Protein AF-A0A2B5WAG9-F1 (afdb_monomer_lite)

Secondary structure (DSSP, 8-state):
------B-HHHHHHH--TT--EEEEEEETTS-EEEEEEESSHHHHHHHHHTT-STTGGGGGGEEEEEEEE---HHHHHHHHHHHHHHHT-TTSHHHHHH-HHHHHHHHHHHHHHHHHHHHHHHHHHHHHHHHHHHHHHHHHHHHHHHHHHHHHHHHHHHHHHHHHHHHHHTTSHHHHHHHHHHHHTT--HHHHHHHHT--HHHHHHHHHHGGGSPPPTT------HHHHHHHHHT-S----TT---

Radius of gyration: 48.87 Å; chains: 1; bounding box: 86×46×120 Å

Foldseek 3Di:
DDDWDKDFLVVVLVPFDQQFWAKKWWAFPVRAGQDIDTDSGPNVVVVCLCVVNDPCVVCPVGTGIMTTDGDDDPVVRVVVRVVVCVVRLNLSDPVSCVVPVPVVVVVVVVVVVVVVVVVVVVVVVVVVVVVVVVVVVVVVVVVVVVVVVVVVVVVVVVVLVVLLVVLQVQLPHDLSLLLLLVCVVVVHDLVLVCQFQVGDSVSSVVCNVCSVVDDRPPPRDRDQDPVLSVCLVVVPPPNPDPRTHD

Sequence (246 aa):
MSELHFMSLEELDNKLKKSDSGIYLIKDYNDNIVYVGKAFSIKSRVLAHFNSYSNIKEYVHLFNKVAYLIEDSLLKRSLLRITYIMKYKSVLNKEVQKEFPELYTQYIKQTNKKSMLLEIEEAKEKRERQEVILQKIETEKQHQSVLELKKLQNKKTRERGELKNKLVKLVGGKTMFYEIISLLDNRYNYHVLAKVLNVELQTLITIKEHRNNFRIPGNHKRTIKHQDIIYALSGKKNLSNPRLIP

pLDDT: mean 87.67, std 9.21, range [47.81, 97.5]

Organism: NCBI:txid155322

Structure (mmCIF, N/CA/C/O backbone):
data_AF-A0A2B5WAG9-F1
#
_entry.id   AF-A0A2B5WAG9-F1
#
loop_
_atom_site.group_PDB
_atom_site.id
_atom_site.type_symbol
_atom_site.label_atom_id
_atom_site.label_alt_id
_atom_site.label_comp_id
_atom_site.label_asym_id
_atom_site.label_entity_id
_atom_site.label_seq_id
_atom_site.pdbx_PDB_ins_code
_atom_site.Cartn_x
_atom_site.Cartn_y
_atom_site.Cartn_z
_atom_site.occupancy
_atom_site.B_iso_or_equiv
_atom_site.auth_seq_id
_atom_site.auth_comp_id
_atom_site.auth_asym_id
_atom_site.auth_atom_id
_atom_site.pdbx_PDB_model_num
ATOM 1 N N . MET A 1 1 ? 14.676 5.873 -45.728 1.00 47.81 1 MET A N 1
ATOM 2 C CA . MET A 1 1 ? 15.317 5.815 -44.395 1.00 47.81 1 MET A CA 1
ATOM 3 C C . MET A 1 1 ? 14.696 4.644 -43.664 1.00 47.81 1 MET A C 1
ATOM 5 O O . MET A 1 1 ? 13.477 4.605 -43.607 1.00 47.81 1 MET A O 1
ATOM 9 N N . SER A 1 2 ? 15.493 3.687 -43.195 1.00 57.28 2 SER A N 1
ATOM 10 C CA . SER A 1 2 ? 14.991 2.509 -42.481 1.00 57.28 2 SER A CA 1
ATOM 11 C C . SER A 1 2 ? 14.182 2.934 -41.254 1.00 57.28 2 SER A C 1
ATOM 13 O O . SER A 1 2 ? 14.606 3.827 -40.514 1.00 57.28 2 SER A O 1
ATOM 15 N N . GLU A 1 3 ? 13.015 2.331 -41.061 1.00 76.38 3 GLU A N 1
ATOM 16 C CA . GLU A 1 3 ? 12.168 2.579 -39.899 1.00 76.38 3 GLU A CA 1
ATOM 17 C C . GLU A 1 3 ? 12.876 2.070 -38.634 1.00 76.38 3 GLU A C 1
ATOM 19 O O . GLU A 1 3 ? 13.378 0.946 -38.597 1.00 76.38 3 GLU A O 1
ATOM 24 N N . LEU A 1 4 ? 13.000 2.924 -37.612 1.00 87.69 4 LEU A N 1
ATOM 25 C CA . LEU A 1 4 ? 13.645 2.540 -36.356 1.00 87.69 4 LEU A CA 1
ATOM 26 C C . LEU A 1 4 ? 12.674 1.694 -35.536 1.00 87.69 4 LEU A C 1
ATOM 28 O O . LEU A 1 4 ? 11.691 2.209 -35.006 1.00 87.69 4 LEU A O 1
ATOM 32 N N . HIS A 1 5 ? 12.980 0.410 -35.393 1.00 91.94 5 HIS A N 1
ATOM 33 C CA . HIS A 1 5 ? 12.201 -0.491 -34.557 1.00 91.94 5 HIS A CA 1
ATOM 34 C C . HIS A 1 5 ? 12.721 -0.468 -33.113 1.00 91.94 5 HIS A C 1
ATOM 36 O O . HIS A 1 5 ? 13.863 -0.846 -32.843 1.00 91.94 5 HIS A O 1
ATOM 42 N N . PHE A 1 6 ? 11.878 0.001 -32.194 1.00 94.56 6 PHE A N 1
ATOM 43 C CA . PHE A 1 6 ? 12.172 0.063 -30.764 1.00 94.56 6 PHE A CA 1
ATOM 44 C C . PHE A 1 6 ? 11.677 -1.194 -30.053 1.00 94.56 6 PHE A C 1
ATOM 46 O O . PHE A 1 6 ? 10.552 -1.630 -30.281 1.00 94.56 6 PHE A O 1
ATOM 53 N N . MET A 1 7 ? 12.504 -1.722 -29.158 1.00 94.25 7 MET A N 1
ATOM 54 C CA . MET A 1 7 ? 12.289 -2.979 -28.441 1.00 94.25 7 MET A CA 1
ATOM 55 C C . MET A 1 7 ? 12.669 -2.863 -26.967 1.00 94.25 7 MET A C 1
ATOM 57 O O . MET A 1 7 ? 13.300 -1.880 -26.558 1.00 94.25 7 MET A O 1
ATOM 61 N N . SER A 1 8 ? 12.275 -3.855 -26.171 1.00 93.25 8 SER A N 1
ATOM 62 C CA . SER A 1 8 ? 12.708 -3.960 -24.774 1.00 93.25 8 SER A CA 1
ATOM 63 C C . SER A 1 8 ? 14.196 -4.332 -24.675 1.00 93.25 8 SER A C 1
ATOM 65 O O . SER A 1 8 ? 14.819 -4.766 -25.649 1.00 93.25 8 SER A O 1
ATOM 67 N N . LEU A 1 9 ? 14.796 -4.168 -23.491 1.00 88.25 9 LEU A N 1
ATOM 68 C CA . LEU A 1 9 ? 16.179 -4.605 -23.263 1.00 88.25 9 LEU A CA 1
ATOM 69 C C . LEU A 1 9 ? 16.355 -6.122 -23.397 1.00 88.25 9 LEU A C 1
ATOM 71 O O . LEU A 1 9 ? 17.381 -6.571 -23.899 1.00 88.25 9 LEU A O 1
ATOM 75 N N . GLU A 1 10 ? 15.364 -6.896 -22.963 1.00 89.00 10 GLU A N 1
ATOM 76 C CA . GLU A 1 10 ? 15.377 -8.356 -23.060 1.00 89.00 10 GLU A CA 1
ATOM 77 C C . GLU A 1 10 ? 15.320 -8.813 -24.525 1.00 89.00 10 GLU A C 1
ATOM 79 O O . GLU A 1 10 ? 16.100 -9.658 -24.963 1.00 89.00 10 GLU A O 1
ATOM 84 N N . GLU A 1 11 ? 14.461 -8.181 -25.327 1.00 91.88 11 GLU A N 1
ATOM 85 C CA . GLU A 1 11 ? 14.380 -8.427 -26.768 1.00 91.88 11 GLU A CA 1
ATOM 86 C C . GLU A 1 11 ? 15.684 -8.059 -27.488 1.00 91.88 11 GLU A C 1
ATOM 88 O O . GLU A 1 11 ? 16.118 -8.778 -28.392 1.00 91.88 11 GLU A O 1
ATOM 93 N N . LEU A 1 12 ? 16.330 -6.961 -27.081 1.00 91.62 12 LEU A N 1
ATOM 94 C CA . LEU A 1 12 ? 17.632 -6.549 -27.604 1.00 91.62 12 LEU A CA 1
ATOM 95 C C . LEU A 1 12 ? 18.717 -7.589 -27.297 1.00 91.62 12 LEU A C 1
ATOM 97 O O . LEU A 1 12 ? 19.514 -7.917 -28.178 1.00 91.62 12 LEU A O 1
ATOM 101 N N . ASP A 1 13 ? 18.745 -8.098 -26.061 1.00 89.12 13 ASP A N 1
ATOM 102 C CA . ASP A 1 13 ? 19.707 -9.109 -25.617 1.00 89.12 13 ASP A CA 1
ATOM 103 C C . ASP A 1 13 ? 19.611 -10.374 -26.477 1.00 89.12 13 ASP A C 1
ATOM 105 O O . ASP A 1 13 ? 20.635 -10.895 -26.927 1.00 89.12 13 ASP A O 1
ATOM 109 N N . ASN A 1 14 ? 18.385 -10.799 -26.782 1.00 91.38 14 ASN A N 1
ATOM 110 C CA . ASN A 1 14 ? 18.114 -11.971 -27.608 1.00 91.38 14 ASN A CA 1
ATOM 111 C C . ASN A 1 14 ? 18.410 -11.747 -29.101 1.00 91.38 14 ASN A C 1
ATOM 113 O O . ASN A 1 14 ? 18.805 -12.684 -29.795 1.00 91.38 14 ASN A O 1
ATOM 117 N N . LYS A 1 15 ? 18.232 -10.522 -29.617 1.00 91.62 15 LYS A N 1
ATOM 118 C CA . LYS A 1 15 ? 18.412 -10.216 -31.048 1.00 91.62 15 LYS A CA 1
ATOM 119 C C . LYS A 1 15 ? 19.855 -9.932 -31.462 1.00 91.62 15 LYS A C 1
ATOM 121 O O . LYS A 1 15 ? 20.188 -10.178 -32.618 1.00 91.62 15 LYS A O 1
ATOM 126 N N . LEU A 1 16 ? 20.690 -9.396 -30.571 1.00 91.56 16 LEU A N 1
ATOM 127 C CA . LEU A 1 16 ? 22.050 -8.965 -30.910 1.00 91.56 16 LEU A CA 1
ATOM 128 C C . LEU A 1 16 ? 23.131 -9.929 -30.416 1.00 91.56 16 LEU A C 1
ATOM 130 O O . LEU A 1 16 ? 23.131 -10.392 -29.274 1.00 91.56 16 LEU A O 1
ATOM 134 N N . LYS A 1 17 ? 24.141 -10.154 -31.255 1.00 91.19 17 LYS A N 1
ATOM 135 C CA . LYS A 1 17 ? 25.384 -10.839 -30.889 1.00 91.19 17 LYS A CA 1
ATOM 136 C C . LYS A 1 17 ? 26.380 -9.847 -30.286 1.00 91.19 17 LYS A C 1
ATOM 138 O O . LYS A 1 17 ? 26.327 -8.642 -30.518 1.00 91.19 17 LYS A O 1
ATOM 143 N N . LYS A 1 18 ? 27.361 -10.356 -29.531 1.00 88.19 18 LYS A N 1
ATOM 144 C CA . LYS A 1 18 ? 28.446 -9.527 -28.961 1.00 88.19 18 LYS A CA 1
ATOM 145 C C . LYS A 1 18 ? 29.333 -8.864 -30.026 1.00 88.19 18 LYS A C 1
ATOM 147 O O . LYS A 1 18 ? 30.016 -7.900 -29.707 1.00 88.19 18 LYS A O 1
ATOM 152 N N . SER A 1 19 ? 29.345 -9.386 -31.251 1.00 91.50 19 SER A N 1
ATOM 153 C CA . SER A 1 19 ? 30.077 -8.830 -32.393 1.00 91.50 19 SER A CA 1
ATOM 154 C C . SER A 1 19 ? 29.344 -7.685 -33.089 1.00 91.50 19 SER A C 1
ATOM 156 O O . SER A 1 19 ? 29.952 -7.006 -33.909 1.00 91.50 19 SER A O 1
ATOM 158 N N . ASP A 1 20 ? 28.054 -7.486 -32.800 1.00 95.69 20 ASP A N 1
ATOM 159 C CA . ASP A 1 20 ? 27.230 -6.566 -33.575 1.00 95.69 20 ASP A CA 1
ATOM 160 C C . ASP A 1 20 ? 27.560 -5.126 -33.195 1.00 95.69 20 ASP A C 1
ATOM 162 O O . ASP A 1 20 ? 27.249 -4.624 -32.101 1.00 95.69 20 ASP A O 1
ATOM 166 N N . SER A 1 21 ? 28.230 -4.468 -34.134 1.00 96.81 21 SER A N 1
ATOM 167 C CA . SER A 1 21 ? 28.683 -3.100 -34.005 1.00 96.81 21 SER A CA 1
ATOM 168 C C . SER A 1 21 ? 27.718 -2.150 -34.706 1.00 96.81 21 SER A C 1
ATOM 170 O O . SER A 1 21 ? 27.058 -2.499 -35.681 1.00 96.81 21 SER A O 1
ATOM 172 N N . GLY A 1 22 ? 27.573 -0.938 -34.177 1.00 96.81 22 GLY A N 1
ATOM 173 C CA . GLY A 1 22 ? 26.639 0.018 -34.759 1.00 96.81 22 GLY A CA 1
ATOM 174 C C . GLY A 1 22 ? 26.339 1.200 -33.858 1.00 96.81 22 GLY A C 1
ATOM 175 O O . GLY A 1 22 ? 27.134 1.568 -32.981 1.00 96.81 22 GLY A O 1
ATOM 176 N N . ILE A 1 23 ? 25.172 1.794 -34.085 1.00 97.50 23 ILE A N 1
ATOM 177 C CA . ILE A 1 23 ? 24.593 2.821 -33.222 1.00 97.50 23 ILE A CA 1
ATOM 178 C C . ILE A 1 23 ? 23.367 2.281 -32.493 1.00 97.50 23 ILE A C 1
ATOM 180 O O . ILE A 1 23 ? 22.692 1.373 -32.974 1.00 97.50 23 ILE A O 1
ATOM 184 N N . TYR A 1 24 ? 23.075 2.864 -31.338 1.00 96.62 24 TYR A N 1
ATOM 185 C CA . TYR A 1 24 ? 21.871 2.580 -30.570 1.00 96.62 24 TYR A CA 1
ATOM 186 C C . TYR A 1 24 ? 21.221 3.880 -30.111 1.00 96.62 24 TYR A C 1
ATOM 188 O O . TYR A 1 24 ? 21.899 4.882 -29.867 1.00 96.62 24 TYR A O 1
ATOM 196 N N . LEU A 1 25 ? 19.900 3.848 -30.000 1.00 97.12 25 LEU A N 1
ATOM 197 C CA . LEU A 1 25 ? 19.056 4.954 -29.584 1.00 97.12 25 LEU A CA 1
ATOM 198 C C . LEU A 1 25 ? 18.222 4.492 -28.399 1.00 97.12 25 LEU A C 1
ATOM 200 O O . LEU A 1 25 ? 17.683 3.388 -28.420 1.00 97.12 25 LEU A O 1
ATOM 204 N N . ILE A 1 26 ? 18.108 5.337 -27.385 1.00 95.62 26 ILE A N 1
ATOM 205 C CA . ILE A 1 26 ? 17.345 5.052 -26.173 1.00 95.62 26 ILE A CA 1
ATOM 206 C C . ILE A 1 26 ? 16.154 5.996 -26.113 1.00 95.62 26 ILE A C 1
ATOM 208 O O . ILE A 1 26 ? 16.309 7.208 -26.285 1.00 95.62 26 ILE A O 1
ATOM 212 N N . LYS A 1 27 ? 14.984 5.420 -25.849 1.00 94.75 27 LYS A N 1
ATOM 213 C CA . LYS A 1 27 ? 13.741 6.130 -25.584 1.00 94.75 27 LYS A CA 1
ATOM 214 C C . LYS A 1 27 ? 13.413 6.172 -24.100 1.00 94.75 27 LYS A C 1
ATOM 216 O O . LYS A 1 27 ? 13.690 5.203 -23.390 1.00 94.75 27 LYS A O 1
ATOM 221 N N . ASP A 1 28 ? 12.777 7.258 -23.676 1.00 92.88 28 ASP A N 1
ATOM 222 C CA . ASP A 1 28 ? 12.150 7.359 -22.360 1.00 92.88 28 ASP A CA 1
ATOM 223 C C . ASP A 1 28 ? 10.719 6.774 -22.333 1.00 92.88 28 ASP A C 1
ATOM 225 O O . ASP A 1 28 ? 10.207 6.244 -23.326 1.00 92.88 28 ASP A O 1
ATOM 229 N N . TYR A 1 29 ? 10.059 6.855 -21.175 1.00 89.06 29 TYR A N 1
ATOM 230 C CA . TYR A 1 29 ? 8.655 6.450 -21.000 1.00 89.06 29 TYR A CA 1
ATOM 231 C C . TYR A 1 29 ? 7.635 7.368 -21.688 1.00 89.06 29 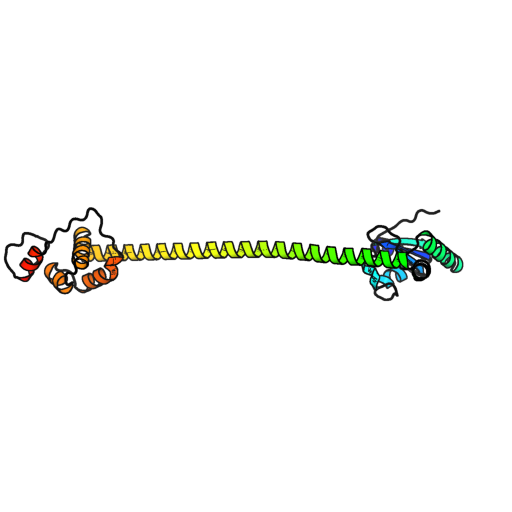TYR A C 1
ATOM 233 O O . TYR A 1 29 ? 6.463 7.012 -21.763 1.00 89.06 29 TYR A O 1
ATOM 241 N N . ASN A 1 30 ? 8.058 8.529 -22.189 1.00 89.00 30 ASN A N 1
ATOM 242 C CA . ASN A 1 30 ? 7.217 9.456 -22.944 1.00 89.00 30 ASN A CA 1
ATOM 243 C C . ASN A 1 30 ? 7.508 9.370 -24.458 1.00 89.00 30 ASN A C 1
ATOM 245 O O . ASN A 1 30 ? 7.175 10.289 -25.201 1.00 89.00 30 ASN A O 1
ATOM 249 N N . ASP A 1 31 ? 8.152 8.286 -24.907 1.00 91.19 31 ASP A N 1
ATOM 250 C CA . ASP A 1 31 ? 8.519 8.019 -26.300 1.00 91.19 31 ASP A CA 1
ATOM 251 C C . ASP A 1 31 ? 9.523 9.001 -26.941 1.00 91.19 31 ASP A C 1
ATOM 253 O O . ASP A 1 31 ? 9.755 8.954 -28.155 1.00 91.19 31 ASP A O 1
ATOM 257 N N . ASN A 1 32 ? 10.211 9.817 -26.138 1.00 93.38 32 ASN A N 1
ATOM 258 C CA . ASN A 1 32 ? 11.265 10.713 -26.607 1.00 93.38 32 ASN A CA 1
ATOM 259 C C . ASN A 1 32 ? 12.583 9.959 -26.771 1.00 93.38 32 ASN A C 1
ATOM 261 O O . ASN A 1 32 ? 12.989 9.210 -25.886 1.00 93.38 32 ASN A O 1
ATOM 265 N N . ILE A 1 33 ? 13.309 10.199 -27.867 1.00 95.75 33 ILE A N 1
ATOM 266 C CA . ILE A 1 33 ? 14.677 9.687 -28.030 1.00 95.75 33 ILE A CA 1
ATOM 267 C C . ILE A 1 33 ? 15.622 10.579 -27.228 1.00 95.75 33 ILE A C 1
ATOM 269 O O . ILE A 1 33 ? 15.948 11.693 -27.632 1.00 95.75 33 ILE A O 1
ATOM 273 N N . VAL A 1 34 ? 16.075 10.076 -26.087 1.00 95.00 34 VAL A N 1
ATOM 274 C CA . VAL A 1 34 ? 16.823 10.863 -25.100 1.00 95.00 34 VAL A CA 1
ATOM 275 C C . VAL A 1 34 ? 18.329 10.687 -25.213 1.00 95.00 34 VAL A C 1
ATOM 277 O O . VAL A 1 34 ? 19.074 11.571 -24.796 1.00 95.00 34 VAL A O 1
ATOM 280 N N . TYR A 1 35 ? 18.795 9.590 -25.814 1.00 96.12 35 TYR A N 1
ATOM 281 C CA . TYR A 1 35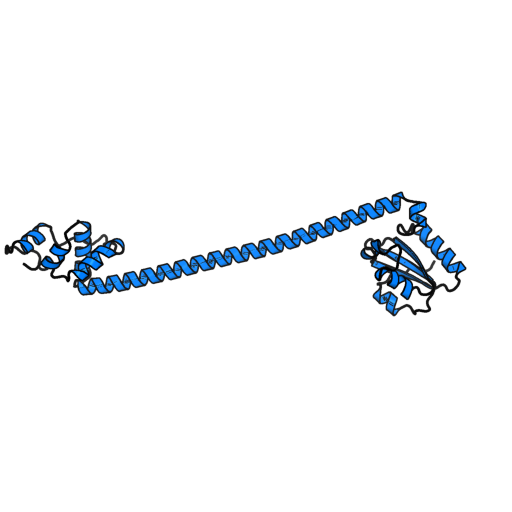 ? 20.223 9.322 -25.969 1.00 96.12 35 TYR A CA 1
ATOM 282 C C . TYR A 1 35 ? 20.541 8.541 -27.245 1.00 96.12 35 TYR A C 1
ATOM 284 O O . TYR A 1 35 ? 19.830 7.602 -27.603 1.00 96.12 35 TYR A O 1
ATOM 292 N N . VAL A 1 36 ? 21.658 8.883 -27.887 1.00 97.25 36 VAL A N 1
ATOM 293 C CA . VAL A 1 36 ? 22.226 8.154 -29.027 1.00 97.25 36 VAL A CA 1
ATOM 294 C C . VAL A 1 36 ? 23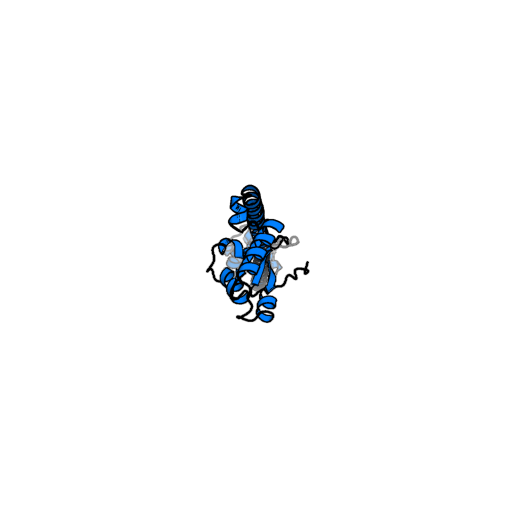.701 7.848 -28.771 1.00 97.25 36 VAL A C 1
ATOM 296 O O . VAL A 1 36 ? 24.528 8.737 -28.521 1.00 97.25 36 VAL A O 1
ATOM 299 N N . GLY A 1 37 ? 24.056 6.569 -28.873 1.00 95.50 37 GLY A N 1
ATOM 300 C CA . GLY A 1 37 ? 25.420 6.084 -28.702 1.00 95.50 37 GLY A CA 1
ATOM 301 C C . GLY A 1 37 ? 25.917 5.269 -29.889 1.00 95.50 37 GLY A C 1
ATOM 302 O O . GLY A 1 37 ? 25.153 4.850 -30.753 1.00 95.50 37 GLY A O 1
ATOM 303 N N . LYS A 1 38 ? 27.232 5.042 -29.920 1.00 95.81 38 LYS A N 1
ATOM 304 C CA . LYS A 1 38 ? 27.896 4.123 -30.852 1.00 95.81 38 LYS A CA 1
ATOM 305 C C . LYS A 1 38 ? 28.682 3.080 -30.070 1.00 95.81 38 LYS A C 1
ATOM 307 O O . LYS A 1 38 ? 29.190 3.389 -28.990 1.00 95.81 38 LYS A O 1
ATOM 312 N N . ALA A 1 39 ? 28.806 1.874 -30.609 1.00 95.50 39 ALA A N 1
ATOM 313 C CA . ALA A 1 39 ? 29.537 0.797 -29.954 1.00 95.50 39 ALA A CA 1
ATOM 314 C C . ALA A 1 39 ? 30.144 -0.195 -30.952 1.00 95.50 39 ALA A C 1
ATOM 316 O O . ALA A 1 39 ? 29.666 -0.333 -32.078 1.00 95.50 39 ALA A O 1
ATOM 317 N N . PHE A 1 40 ? 31.207 -0.883 -30.523 1.00 94.12 40 PHE A N 1
ATOM 318 C CA . PHE A 1 40 ? 31.706 -2.099 -31.180 1.00 94.12 40 PHE A CA 1
ATOM 319 C C . PHE A 1 40 ? 30.885 -3.337 -30.804 1.00 94.12 40 PHE A C 1
ATOM 321 O O . PHE A 1 40 ? 30.754 -4.238 -31.611 1.00 94.12 40 PHE A O 1
ATOM 328 N N . SER A 1 41 ? 30.293 -3.334 -29.609 1.00 95.12 41 SER A N 1
ATOM 329 C CA . SER A 1 41 ? 29.254 -4.272 -29.189 1.00 95.12 41 SER A CA 1
ATOM 3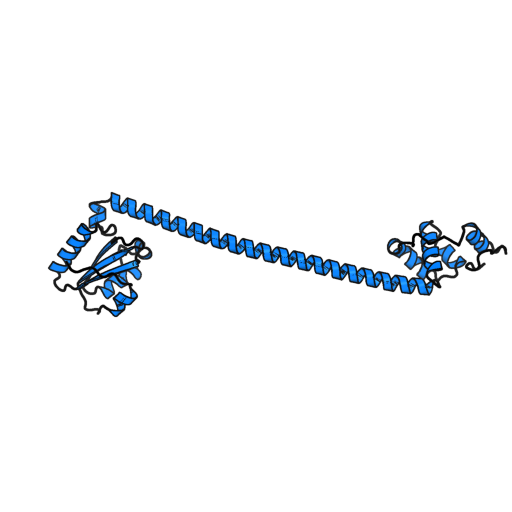30 C C . SER A 1 41 ? 28.090 -3.450 -28.661 1.00 95.12 41 SER A C 1
ATOM 332 O O . SER A 1 41 ? 28.180 -2.882 -27.565 1.00 95.12 41 SER A O 1
ATOM 334 N N . ILE A 1 42 ? 27.020 -3.326 -29.450 1.00 95.75 42 ILE A N 1
ATOM 335 C CA . ILE A 1 42 ? 25.817 -2.598 -29.025 1.00 95.75 42 ILE A CA 1
ATOM 336 C C . ILE A 1 42 ? 25.253 -3.242 -27.759 1.00 95.75 42 ILE A C 1
ATOM 338 O O . ILE A 1 42 ? 25.048 -2.545 -26.767 1.00 95.75 42 ILE A O 1
ATOM 342 N N . LYS A 1 43 ? 25.108 -4.572 -27.761 1.00 93.81 43 LYS A N 1
ATOM 343 C CA . LYS A 1 43 ? 24.615 -5.359 -26.626 1.00 93.81 43 LYS A CA 1
ATOM 344 C C . LYS A 1 43 ? 25.373 -5.041 -25.334 1.00 93.81 43 LYS A C 1
ATOM 346 O O . LYS A 1 43 ? 24.778 -4.590 -24.357 1.00 93.81 43 LYS A O 1
ATOM 351 N N . SER A 1 44 ? 26.701 -5.183 -25.346 1.00 92.50 44 SER A N 1
ATOM 352 C CA . SER A 1 44 ? 27.521 -4.917 -24.156 1.00 92.50 44 SER A CA 1
ATOM 353 C C . SER A 1 44 ? 27.442 -3.454 -23.726 1.00 92.50 44 SER A C 1
ATOM 355 O O . SER A 1 44 ? 27.414 -3.162 -22.532 1.00 92.50 44 SER A O 1
ATOM 357 N N . ARG A 1 45 ? 27.413 -2.516 -24.683 1.00 93.06 45 ARG A N 1
ATOM 358 C CA . ARG A 1 45 ? 27.409 -1.089 -24.356 1.00 93.06 45 ARG A CA 1
ATOM 359 C C . ARG A 1 45 ? 26.077 -0.629 -23.779 1.00 93.06 45 ARG A C 1
ATOM 361 O O . ARG A 1 45 ? 26.097 0.207 -22.881 1.00 93.06 45 ARG A O 1
ATOM 368 N N . VAL A 1 46 ? 24.958 -1.158 -24.273 1.00 92.38 46 VAL A N 1
ATOM 369 C CA . VAL A 1 46 ? 23.625 -0.860 -23.740 1.00 92.38 46 VAL A CA 1
ATOM 370 C C . VAL A 1 46 ? 23.513 -1.370 -22.305 1.00 92.38 46 VAL A C 1
ATOM 372 O O . VAL A 1 46 ? 23.221 -0.576 -21.414 1.00 92.38 46 VAL A O 1
ATOM 375 N N . LEU A 1 47 ? 23.863 -2.637 -22.059 1.00 89.75 47 LEU A N 1
ATOM 376 C CA . LEU A 1 47 ? 23.856 -3.235 -20.716 1.00 89.75 47 LEU A CA 1
ATOM 377 C C . LEU A 1 47 ? 24.774 -2.496 -19.728 1.00 89.75 47 LEU A C 1
ATOM 379 O O . LEU A 1 47 ? 24.430 -2.326 -18.561 1.00 89.75 47 LEU A O 1
ATOM 383 N N . ALA A 1 48 ? 25.924 -1.995 -20.189 1.00 89.25 48 ALA A N 1
ATOM 384 C CA . ALA A 1 48 ? 26.857 -1.251 -19.343 1.00 89.25 48 ALA A CA 1
ATOM 385 C C . ALA A 1 48 ? 26.263 0.038 -18.740 1.00 89.25 48 ALA A C 1
ATOM 387 O O . ALA A 1 48 ? 26.721 0.460 -17.676 1.00 89.25 48 ALA A O 1
ATOM 388 N N . HIS A 1 49 ? 25.255 0.660 -19.373 1.00 88.81 49 HIS A N 1
ATOM 389 C CA . HIS A 1 49 ? 24.566 1.812 -18.771 1.00 88.81 49 HIS A CA 1
ATOM 390 C C . HIS A 1 49 ? 23.806 1.407 -17.510 1.00 88.81 49 HIS A C 1
ATOM 392 O O . HIS A 1 49 ? 23.896 2.113 -16.511 1.00 88.81 49 HIS A O 1
ATOM 398 N N . PHE A 1 50 ? 23.140 0.250 -17.532 1.00 82.62 50 PHE A N 1
ATOM 399 C CA . PHE A 1 50 ? 22.356 -0.275 -16.409 1.00 82.62 50 PHE A CA 1
ATOM 400 C C . PHE A 1 50 ? 23.236 -0.788 -15.262 1.00 82.62 50 PHE A C 1
ATOM 402 O O . PHE A 1 50 ? 22.833 -0.737 -14.106 1.00 82.62 50 PHE A O 1
ATOM 409 N N . ASN A 1 51 ? 24.479 -1.174 -15.561 1.00 82.06 51 ASN A N 1
ATOM 410 C CA . ASN A 1 51 ? 25.457 -1.638 -14.574 1.00 82.06 51 ASN A CA 1
ATOM 411 C C . ASN A 1 51 ? 26.383 -0.521 -14.042 1.00 82.06 51 ASN A C 1
ATOM 413 O O . ASN A 1 51 ? 27.473 -0.805 -13.562 1.00 82.06 51 ASN A O 1
ATOM 417 N N . SER A 1 52 ? 25.979 0.754 -14.117 1.00 71.25 52 SER A N 1
ATOM 418 C CA . SER A 1 52 ? 26.703 1.918 -13.556 1.00 71.25 52 SER A CA 1
ATOM 419 C C . SER A 1 52 ? 28.053 2.303 -14.196 1.00 71.25 52 SER A C 1
ATOM 421 O O . SER A 1 52 ? 28.730 3.201 -13.692 1.00 71.25 52 SER A O 1
ATOM 423 N N . TYR A 1 53 ? 28.427 1.742 -15.350 1.00 67.44 53 TYR A N 1
ATOM 424 C CA . TYR A 1 53 ? 29.676 2.071 -16.064 1.00 67.44 53 TYR A CA 1
ATOM 425 C C . TYR A 1 53 ? 29.468 3.122 -17.171 1.00 67.44 53 TYR A C 1
ATOM 427 O O . TYR A 1 53 ? 29.869 2.943 -18.332 1.00 67.44 53 TYR A O 1
ATOM 435 N N . SER A 1 54 ? 28.785 4.228 -16.847 1.00 74.56 54 SER A N 1
ATOM 436 C CA . SER A 1 54 ? 28.470 5.265 -17.834 1.00 74.56 54 SER A CA 1
ATOM 437 C C . SER A 1 54 ? 28.230 6.657 -17.254 1.00 74.56 54 SER A C 1
ATOM 439 O O . SER A 1 54 ? 27.717 6.820 -16.151 1.00 74.56 54 SER A O 1
ATOM 441 N N . ASN A 1 55 ? 28.509 7.669 -18.078 1.00 74.38 55 ASN A N 1
ATOM 442 C CA . ASN A 1 55 ? 28.256 9.087 -17.803 1.00 74.38 55 ASN A CA 1
ATOM 443 C C . ASN A 1 55 ? 26.760 9.451 -17.793 1.00 74.38 55 ASN A C 1
ATOM 445 O O . ASN A 1 55 ? 26.420 10.587 -17.488 1.00 74.38 55 ASN A O 1
ATOM 449 N N . ILE A 1 56 ? 25.883 8.516 -18.171 1.00 80.88 56 ILE A N 1
ATOM 450 C CA . ILE A 1 56 ? 24.420 8.678 -18.166 1.00 80.88 56 ILE A CA 1
ATOM 451 C C . ILE A 1 56 ? 23.731 7.738 -17.164 1.00 80.88 56 ILE A C 1
ATOM 453 O O . ILE A 1 56 ? 22.521 7.551 -17.241 1.00 80.88 56 ILE A O 1
ATOM 457 N N . LYS A 1 57 ? 24.487 7.150 -16.221 1.00 81.38 57 LYS A N 1
ATOM 458 C CA . LYS A 1 57 ? 23.963 6.202 -15.218 1.00 81.38 57 LYS A CA 1
ATOM 459 C C . LYS A 1 57 ? 22.810 6.778 -14.387 1.00 81.38 57 LYS A C 1
ATOM 461 O O . LYS A 1 57 ? 21.871 6.069 -14.055 1.00 81.38 57 LYS A O 1
ATOM 466 N N . GLU A 1 58 ? 22.859 8.077 -14.100 1.00 80.75 58 GLU A N 1
ATOM 467 C CA . GLU A 1 58 ? 21.862 8.778 -13.283 1.00 80.75 58 GLU A CA 1
ATOM 468 C C . GLU A 1 58 ? 20.488 8.825 -13.961 1.00 80.75 58 GLU A C 1
ATOM 470 O O . GLU A 1 58 ? 19.475 8.901 -13.280 1.00 80.75 58 GLU A O 1
ATOM 475 N N . TYR A 1 59 ? 20.436 8.688 -15.290 1.00 86.69 59 TYR A N 1
ATOM 476 C CA . TYR A 1 59 ? 19.208 8.749 -16.088 1.00 86.69 59 TYR A CA 1
ATOM 477 C C . TYR A 1 59 ? 18.663 7.376 -16.480 1.00 86.69 59 TYR A C 1
ATOM 479 O O . TYR A 1 59 ? 17.667 7.300 -17.192 1.00 86.69 59 TYR A O 1
ATOM 487 N N . VAL A 1 60 ? 19.296 6.288 -16.032 1.00 86.06 60 VAL A N 1
ATOM 488 C CA . VAL A 1 60 ? 18.916 4.917 -16.410 1.00 86.06 60 VAL A CA 1
ATOM 489 C C . VAL A 1 60 ? 17.472 4.600 -16.030 1.00 86.06 60 VAL A C 1
ATOM 491 O O . VAL A 1 60 ? 16.778 3.939 -16.794 1.00 86.06 60 VAL A O 1
ATOM 494 N N . HIS A 1 61 ? 16.993 5.128 -14.900 1.00 84.62 61 HIS A N 1
ATOM 495 C CA . HIS A 1 61 ? 15.608 4.971 -14.445 1.00 84.62 61 HIS A CA 1
ATOM 496 C C . HIS A 1 61 ? 14.569 5.551 -15.425 1.00 84.62 61 HIS A C 1
ATOM 498 O O . HIS A 1 61 ? 13.391 5.223 -15.336 1.00 84.62 61 HIS A O 1
ATOM 504 N N . LEU A 1 62 ? 14.995 6.391 -16.374 1.00 87.19 62 LEU A N 1
ATOM 505 C CA . LEU A 1 62 ? 14.139 6.982 -17.402 1.00 87.19 62 LEU A CA 1
ATOM 506 C C . LEU A 1 62 ? 14.087 6.157 -18.679 1.00 87.19 62 LEU A C 1
ATOM 508 O O . LEU A 1 62 ? 13.238 6.425 -19.523 1.00 87.19 62 LEU A O 1
ATOM 512 N N . PHE A 1 63 ? 14.999 5.203 -18.858 1.00 91.00 63 PHE A N 1
ATOM 513 C CA . PHE A 1 63 ? 15.105 4.426 -20.085 1.00 91.00 63 PHE A CA 1
ATOM 514 C C . PHE A 1 63 ? 13.989 3.388 -20.160 1.00 91.00 63 PHE A C 1
ATOM 516 O O . PHE A 1 63 ? 13.695 2.703 -19.185 1.00 91.00 63 PHE A O 1
ATOM 523 N N . ASN A 1 64 ? 13.395 3.261 -21.343 1.00 92.38 64 ASN A N 1
ATOM 524 C CA . ASN A 1 64 ? 12.246 2.396 -21.587 1.00 92.38 64 ASN A CA 1
ATOM 525 C C . ASN A 1 64 ? 12.514 1.422 -22.742 1.00 92.38 64 ASN A C 1
ATOM 527 O O . ASN A 1 64 ? 12.490 0.207 -22.565 1.00 92.38 64 ASN A O 1
ATOM 531 N N . LYS A 1 65 ? 12.819 1.948 -23.935 1.00 95.00 65 LYS A N 1
ATOM 532 C CA . LYS A 1 65 ? 13.022 1.138 -25.147 1.00 95.00 65 LYS A CA 1
ATOM 533 C C . LYS A 1 65 ? 14.323 1.487 -25.848 1.00 95.00 65 LYS A C 1
ATOM 535 O O . LYS A 1 65 ? 14.797 2.620 -25.774 1.00 95.00 65 LYS A O 1
ATOM 540 N N . VAL A 1 66 ? 14.873 0.525 -26.579 1.00 95.75 66 VAL A N 1
ATOM 541 C CA . VAL A 1 66 ? 16.111 0.684 -27.345 1.00 95.75 66 VAL A CA 1
ATOM 542 C C . VAL A 1 66 ? 15.855 0.352 -28.809 1.00 95.75 66 VAL A C 1
ATOM 544 O O . VAL A 1 66 ? 15.146 -0.596 -29.120 1.00 95.75 66 VAL A O 1
ATOM 547 N N . ALA A 1 67 ? 16.435 1.132 -29.713 1.00 96.56 67 ALA A N 1
ATOM 548 C CA . ALA A 1 67 ? 16.560 0.795 -31.128 1.00 96.56 67 ALA A CA 1
ATOM 549 C C . ALA A 1 67 ? 18.041 0.741 -31.500 1.00 96.56 67 ALA A C 1
ATOM 551 O O . ALA A 1 67 ? 18.877 1.369 -30.846 1.00 96.56 67 ALA A O 1
ATOM 552 N N . TYR A 1 68 ? 18.377 0.023 -32.566 1.00 95.94 68 TYR A N 1
ATOM 553 C CA . TYR A 1 68 ? 19.747 -0.058 -33.056 1.00 95.94 68 TYR A CA 1
ATOM 554 C C . TYR A 1 68 ? 19.808 -0.042 -34.579 1.00 95.94 68 TYR A C 1
ATOM 556 O O . TYR A 1 68 ? 18.823 -0.306 -35.267 1.00 95.94 68 TYR A O 1
ATOM 564 N N . LEU A 1 69 ? 20.995 0.262 -35.094 1.00 95.88 69 LEU A N 1
ATOM 565 C CA . LEU A 1 69 ? 21.339 0.106 -36.499 1.00 95.88 69 LEU A CA 1
ATOM 566 C C . LEU A 1 69 ? 22.755 -0.459 -36.582 1.00 95.88 69 LEU A C 1
ATOM 568 O O . LEU A 1 69 ? 23.692 0.151 -36.059 1.00 95.88 69 LEU A O 1
ATOM 572 N N . ILE A 1 70 ? 22.881 -1.630 -37.209 1.00 95.31 70 ILE A N 1
ATOM 573 C CA . ILE A 1 70 ? 24.161 -2.316 -37.412 1.00 95.31 70 ILE A CA 1
ATOM 574 C C . ILE A 1 70 ? 24.959 -1.563 -38.472 1.00 95.31 70 ILE A C 1
ATOM 576 O O . ILE A 1 70 ? 24.440 -1.238 -39.539 1.00 95.31 70 ILE A O 1
ATOM 580 N N . GLU A 1 71 ? 26.212 -1.264 -38.157 1.00 96.00 71 GLU A N 1
ATOM 581 C CA . GLU A 1 71 ? 27.138 -0.603 -39.064 1.00 96.00 71 GLU A CA 1
ATOM 582 C C . GLU A 1 71 ? 28.574 -0.885 -38.624 1.00 96.00 71 GLU A C 1
ATOM 584 O O . GLU A 1 71 ? 29.003 -0.418 -37.569 1.00 96.00 71 GLU A O 1
ATOM 589 N N . ASP A 1 72 ? 29.345 -1.585 -39.451 1.00 93.38 72 ASP A N 1
ATOM 590 C CA . ASP A 1 72 ? 30.703 -1.988 -39.083 1.00 93.38 72 ASP A CA 1
ATOM 591 C C . ASP A 1 72 ? 31.729 -0.872 -39.271 1.00 93.38 72 ASP A C 1
ATOM 593 O O . ASP A 1 72 ? 32.651 -0.708 -38.455 1.00 93.38 72 ASP A O 1
ATOM 597 N N . SER A 1 73 ? 31.522 -0.010 -40.272 1.00 95.94 73 SER A N 1
ATOM 598 C CA . SER A 1 73 ? 32.428 1.101 -40.537 1.00 95.94 73 SER A CA 1
ATOM 599 C C . SER A 1 73 ? 32.437 2.089 -39.370 1.00 95.94 73 SER A C 1
ATOM 601 O O . SER A 1 73 ? 31.431 2.713 -39.025 1.00 95.94 73 SER A O 1
ATOM 603 N N . LEU A 1 74 ? 33.610 2.273 -38.760 1.00 94.31 74 LEU A N 1
ATOM 604 C CA . LEU A 1 74 ? 33.804 3.205 -37.647 1.00 94.31 74 LEU A CA 1
ATOM 605 C C . LEU A 1 74 ? 33.447 4.648 -38.034 1.00 94.31 74 LEU A C 1
ATOM 607 O O . LEU A 1 74 ? 32.842 5.381 -37.239 1.00 94.31 74 LEU A O 1
ATOM 611 N N . LEU A 1 75 ? 33.824 5.052 -39.250 1.00 95.75 75 LEU A N 1
ATOM 612 C CA . LEU A 1 75 ? 33.531 6.379 -39.784 1.00 95.75 75 LEU A CA 1
ATOM 613 C C . LEU A 1 75 ? 32.024 6.549 -39.967 1.00 95.75 75 LEU A C 1
ATOM 615 O O . LEU A 1 75 ? 31.447 7.499 -39.437 1.00 95.75 75 LEU A O 1
ATOM 619 N N . LYS A 1 76 ? 31.366 5.580 -40.613 1.00 96.06 76 LYS A N 1
ATOM 620 C CA . LYS A 1 76 ? 29.922 5.637 -40.860 1.00 96.06 76 LYS A CA 1
ATOM 621 C C . LYS A 1 76 ? 29.113 5.598 -39.564 1.00 96.06 76 LYS A C 1
ATOM 623 O O . LYS A 1 76 ? 28.205 6.408 -39.411 1.00 96.06 76 LYS A O 1
ATOM 628 N N . ARG A 1 77 ? 29.501 4.786 -38.572 1.00 96.31 77 ARG A N 1
ATOM 629 C CA . ARG A 1 77 ? 28.923 4.827 -37.211 1.00 96.31 77 ARG A CA 1
ATOM 630 C C . ARG A 1 77 ? 29.022 6.203 -36.570 1.00 96.31 77 ARG A C 1
ATOM 632 O O . ARG A 1 77 ? 28.087 6.649 -35.910 1.00 96.31 77 ARG A O 1
ATOM 639 N N . SER A 1 78 ? 30.171 6.858 -36.714 1.00 96.19 78 SER A N 1
ATOM 640 C CA . SER A 1 78 ? 30.404 8.173 -36.114 1.00 96.19 78 SER A CA 1
ATOM 641 C C . SER A 1 78 ? 29.545 9.245 -36.781 1.00 96.19 78 SER A C 1
ATOM 643 O O . SER A 1 78 ? 28.919 10.030 -36.072 1.00 96.19 78 SER A O 1
ATOM 645 N N . LEU A 1 79 ? 29.449 9.218 -38.113 1.00 96.62 79 LEU A N 1
ATOM 646 C CA . LEU A 1 79 ? 28.574 10.106 -38.878 1.00 96.62 79 LEU A CA 1
ATOM 647 C C . LEU A 1 79 ? 27.104 9.878 -38.521 1.00 96.62 79 LEU A C 1
ATOM 649 O O . LEU A 1 79 ? 26.432 10.817 -38.106 1.00 96.62 79 LEU A O 1
ATOM 653 N N . LEU A 1 80 ? 26.632 8.628 -38.571 1.00 95.94 80 LEU A N 1
ATOM 654 C CA . LEU A 1 80 ? 25.256 8.271 -38.224 1.00 95.94 80 LEU A CA 1
ATOM 655 C C . LEU A 1 80 ? 24.897 8.709 -36.805 1.00 95.94 80 LEU A C 1
ATOM 657 O O . LEU A 1 80 ? 23.835 9.292 -36.598 1.00 95.94 80 LEU A O 1
ATOM 661 N N . ARG A 1 81 ? 25.787 8.489 -35.829 1.00 96.81 81 ARG A N 1
ATOM 662 C CA . ARG A 1 81 ? 25.578 8.958 -34.456 1.00 96.81 81 ARG A CA 1
ATOM 663 C C . ARG A 1 81 ? 25.318 10.463 -34.429 1.00 96.81 81 ARG A C 1
ATOM 665 O O . ARG A 1 81 ? 24.326 10.873 -33.841 1.00 96.81 81 ARG A O 1
ATOM 672 N N . ILE A 1 82 ? 26.179 11.269 -35.051 1.00 95.88 82 ILE A N 1
ATOM 673 C CA . ILE A 1 82 ? 26.021 12.732 -35.072 1.00 95.88 82 ILE A CA 1
ATOM 674 C C . ILE A 1 82 ? 24.708 13.112 -35.766 1.00 95.88 82 ILE A C 1
ATOM 676 O O . ILE A 1 82 ? 23.932 13.888 -35.214 1.00 95.88 82 ILE A O 1
ATOM 680 N N . THR A 1 83 ? 24.405 12.505 -36.918 1.00 96.50 83 THR A N 1
ATOM 681 C CA . THR A 1 83 ? 23.151 12.735 -37.648 1.00 96.50 83 THR A CA 1
ATOM 682 C C . THR A 1 83 ? 21.927 12.484 -36.770 1.00 96.50 83 THR A C 1
ATOM 684 O O . THR A 1 83 ? 21.019 13.309 -36.738 1.00 96.50 83 THR A O 1
ATOM 687 N N . TYR A 1 84 ? 21.896 11.376 -36.027 1.00 96.88 84 TYR A N 1
ATOM 688 C CA . TYR A 1 84 ? 20.760 11.027 -35.175 1.00 96.88 84 TYR A CA 1
ATOM 689 C C . TYR A 1 84 ? 20.685 11.849 -33.882 1.00 96.88 84 TYR A C 1
ATOM 691 O O . TYR A 1 84 ? 19.576 12.186 -33.466 1.00 96.88 84 TYR A O 1
ATOM 699 N N . ILE A 1 85 ? 21.827 12.218 -33.287 1.00 96.19 85 ILE A N 1
ATOM 700 C CA . ILE A 1 85 ? 21.885 13.156 -32.153 1.00 96.19 85 ILE A CA 1
ATOM 701 C C . ILE A 1 85 ? 21.231 14.481 -32.546 1.00 96.19 85 ILE A C 1
ATOM 703 O O . ILE A 1 85 ? 20.351 14.966 -31.838 1.00 96.19 85 ILE A O 1
ATOM 707 N N . MET A 1 86 ? 21.622 15.034 -33.696 1.00 94.50 86 MET A N 1
ATOM 708 C CA . MET A 1 86 ? 21.105 16.317 -34.171 1.00 94.50 86 MET A CA 1
ATOM 709 C C . MET A 1 86 ? 19.650 16.222 -34.626 1.00 94.50 86 MET A C 1
ATOM 711 O O . MET A 1 86 ? 18.847 17.089 -34.292 1.00 94.50 86 MET A O 1
ATOM 715 N N . LYS A 1 87 ? 19.282 15.145 -35.333 1.00 95.06 87 LYS A N 1
ATOM 716 C CA . LYS A 1 87 ? 17.911 14.921 -35.814 1.00 95.06 87 LYS A CA 1
ATOM 717 C C . LYS A 1 87 ? 16.898 14.888 -34.673 1.00 95.06 87 LYS A C 1
ATOM 719 O O . LYS A 1 87 ? 15.830 15.476 -34.799 1.00 95.06 87 LYS A O 1
ATOM 724 N N . TYR A 1 88 ? 17.213 14.177 -33.592 1.00 95.19 88 TYR A N 1
ATOM 725 C CA . TYR A 1 88 ? 16.283 13.983 -32.479 1.00 95.19 88 TYR A CA 1
ATOM 726 C C . TYR A 1 88 ? 16.548 14.893 -31.285 1.00 95.19 88 TYR A C 1
ATOM 728 O O . TYR A 1 88 ? 15.786 14.844 -30.325 1.00 95.19 88 TYR A O 1
ATOM 736 N N . LYS A 1 89 ? 17.607 15.712 -31.333 1.00 95.12 89 LYS A N 1
ATOM 737 C CA . LYS A 1 89 ? 18.049 16.565 -30.222 1.00 95.12 89 LYS A CA 1
ATOM 738 C C . LYS A 1 89 ? 18.072 15.786 -28.906 1.00 95.12 89 LYS A C 1
ATOM 740 O O . LYS A 1 89 ? 17.476 16.189 -27.912 1.00 95.12 89 LYS A O 1
ATOM 745 N N . SER A 1 90 ? 18.739 14.634 -28.925 1.00 94.62 90 SER A N 1
ATOM 746 C CA . SER A 1 90 ? 18.788 13.700 -27.800 1.00 94.62 90 SER A CA 1
ATOM 747 C C . SER A 1 90 ? 19.415 14.354 -26.563 1.00 94.62 90 SER A C 1
ATOM 749 O O . SER A 1 90 ? 20.636 14.473 -26.459 1.00 94.62 90 SER A O 1
ATOM 751 N N . VAL A 1 91 ? 18.567 14.791 -25.631 1.00 94.19 91 VAL A N 1
ATOM 752 C CA . VAL A 1 91 ? 18.897 15.722 -24.534 1.00 94.19 91 VAL A CA 1
ATOM 753 C C . VAL A 1 91 ? 19.954 15.222 -23.545 1.00 94.19 91 VAL A C 1
ATOM 755 O O . VAL A 1 91 ? 20.567 16.024 -22.842 1.00 94.19 91 VAL A O 1
ATOM 758 N N . LEU A 1 92 ? 20.209 13.913 -23.478 1.00 93.44 92 LEU A N 1
ATOM 759 C CA . LEU A 1 92 ? 21.237 13.332 -22.606 1.00 93.44 92 LEU A CA 1
ATOM 760 C C . LEU A 1 92 ? 22.614 13.230 -23.281 1.00 93.44 92 LEU A C 1
ATOM 762 O O . LEU A 1 92 ? 23.595 12.844 -22.643 1.00 93.44 92 LEU A O 1
ATOM 766 N N . ASN A 1 93 ? 22.720 13.565 -24.569 1.00 95.19 93 ASN A N 1
ATOM 767 C CA . ASN A 1 93 ? 24.007 13.706 -25.240 1.00 95.19 93 ASN A CA 1
ATOM 768 C C . ASN A 1 93 ? 24.638 15.059 -24.902 1.00 95.19 93 ASN A C 1
ATOM 770 O O . ASN A 1 93 ? 24.016 16.104 -25.076 1.00 95.19 93 ASN A O 1
ATOM 774 N N . LYS A 1 94 ? 25.908 15.046 -24.476 1.00 91.94 94 LYS A N 1
ATOM 775 C CA . LYS A 1 94 ? 26.657 16.264 -24.116 1.00 91.94 94 LYS A CA 1
ATOM 776 C C . LYS A 1 94 ? 26.711 17.277 -25.258 1.00 91.94 94 LYS A C 1
ATOM 778 O O . LYS A 1 94 ? 26.702 18.476 -25.008 1.00 91.94 94 LYS A O 1
ATOM 783 N N . GLU A 1 95 ? 26.762 16.790 -26.496 1.00 93.38 95 GLU A N 1
ATOM 784 C CA . GLU A 1 95 ? 26.730 17.620 -27.697 1.00 93.38 95 GLU A CA 1
ATOM 785 C C . GLU A 1 95 ? 25.459 18.490 -27.735 1.00 93.38 95 GLU A C 1
ATOM 787 O O . GLU A 1 95 ? 25.551 19.706 -27.874 1.00 93.38 95 GLU A O 1
ATOM 792 N N . VAL A 1 96 ? 24.292 17.891 -27.473 1.00 94.38 96 VAL A N 1
ATOM 793 C CA . VAL A 1 96 ? 22.999 18.596 -27.419 1.00 94.38 96 VAL A CA 1
ATOM 794 C C . VAL A 1 96 ? 22.902 19.479 -26.185 1.00 94.38 96 VAL A C 1
ATOM 796 O O . VAL A 1 96 ? 22.399 20.587 -26.286 1.00 94.38 96 VAL A O 1
ATOM 799 N N . GLN A 1 97 ? 23.402 19.039 -25.028 1.00 92.50 97 GLN A N 1
ATOM 800 C CA . GLN A 1 97 ? 23.394 19.865 -23.812 1.00 92.50 97 GLN A CA 1
ATOM 801 C C . GLN A 1 97 ? 24.196 21.158 -23.983 1.00 92.50 97 GLN A C 1
ATOM 803 O O . GLN A 1 97 ? 23.823 22.189 -23.431 1.00 92.50 97 GLN A O 1
ATOM 808 N N . LYS A 1 98 ? 25.296 21.103 -24.743 1.00 91.38 98 LYS A N 1
ATOM 809 C CA . LYS A 1 98 ? 26.129 22.271 -25.027 1.00 91.38 98 LYS A CA 1
ATOM 810 C C . LYS A 1 98 ? 25.465 23.220 -26.025 1.00 91.38 98 LYS A C 1
ATOM 812 O O . LYS A 1 98 ? 25.556 24.427 -25.848 1.00 91.38 98 LYS A O 1
ATOM 817 N N . GLU A 1 99 ? 24.838 22.682 -27.068 1.00 93.00 99 GLU A N 1
ATOM 818 C CA . GLU A 1 99 ? 24.226 23.484 -28.136 1.00 93.00 99 GLU A CA 1
ATOM 819 C C . GLU A 1 99 ? 22.823 23.997 -27.768 1.00 93.00 99 GLU A C 1
ATOM 821 O O . GLU A 1 99 ? 22.453 25.113 -28.118 1.00 93.00 99 GLU A O 1
ATOM 826 N N . PHE A 1 100 ? 22.061 23.211 -27.005 1.00 92.00 100 PHE A N 1
ATOM 827 C CA . PHE A 1 100 ? 20.678 23.479 -26.602 1.00 92.00 100 PHE A CA 1
ATOM 828 C C . PHE A 1 100 ? 20.472 23.251 -25.088 1.00 92.00 100 PHE A C 1
ATOM 830 O O . PHE A 1 100 ? 19.705 22.365 -24.686 1.00 92.00 100 PHE A O 1
ATOM 837 N N . PRO A 1 101 ? 21.122 24.043 -24.213 1.00 89.81 101 PRO A N 1
ATOM 838 C CA . PRO A 1 101 ? 21.052 23.857 -22.757 1.00 89.81 101 PRO A CA 1
ATOM 839 C C . PRO A 1 101 ? 19.629 23.988 -22.186 1.00 89.81 101 PRO A C 1
ATOM 841 O O . PRO A 1 101 ? 19.289 23.359 -21.178 1.00 89.81 101 PRO A O 1
ATOM 844 N N . GLU A 1 102 ? 18.770 24.768 -22.843 1.00 91.50 102 GLU A N 1
ATOM 845 C CA . GLU A 1 102 ? 17.375 24.966 -22.444 1.00 91.50 102 GLU A CA 1
ATOM 846 C C . GLU A 1 102 ? 16.546 23.679 -22.547 1.00 91.50 102 GLU A C 1
ATOM 848 O O . GLU A 1 102 ? 15.793 23.365 -21.624 1.00 91.50 102 GLU A O 1
ATOM 853 N N . LEU A 1 103 ? 16.740 22.886 -23.611 1.00 90.81 103 LEU A N 1
ATOM 854 C CA . LEU A 1 103 ? 16.018 21.623 -23.818 1.00 90.81 103 LEU A CA 1
ATOM 855 C C . LEU A 1 103 ? 16.341 20.613 -22.717 1.00 90.81 103 LEU A C 1
ATOM 857 O O . LEU A 1 103 ? 15.447 19.968 -22.172 1.00 90.81 103 LEU A O 1
ATOM 861 N N . TYR A 1 104 ? 17.620 20.513 -22.355 1.00 88.00 104 TYR A N 1
ATOM 862 C CA . TYR A 1 104 ? 18.056 19.664 -21.253 1.00 88.00 104 TYR A CA 1
ATOM 863 C C . TYR A 1 104 ? 17.465 20.130 -19.917 1.00 88.00 104 TYR A C 1
ATOM 865 O O . TYR A 1 104 ? 16.898 19.331 -19.172 1.00 88.00 104 TYR A O 1
ATOM 873 N N . THR A 1 105 ? 17.528 21.434 -19.636 1.00 86.69 105 THR A N 1
ATOM 874 C CA . THR A 1 105 ? 16.982 22.014 -18.401 1.00 86.69 105 THR A CA 1
ATOM 875 C C . THR A 1 105 ? 15.480 21.756 -18.276 1.00 86.69 105 THR A C 1
ATOM 877 O O . THR A 1 105 ? 14.993 21.394 -17.202 1.00 86.69 105 THR A O 1
ATOM 880 N N . GLN A 1 106 ? 14.734 21.922 -19.368 1.00 89.50 106 GLN A N 1
ATOM 881 C CA . GLN A 1 106 ? 13.300 21.658 -19.409 1.00 89.50 106 GLN A CA 1
ATOM 882 C C . GLN A 1 106 ? 12.995 20.175 -19.187 1.00 89.50 106 GLN A C 1
ATOM 884 O O . GLN A 1 106 ? 12.122 19.859 -18.376 1.00 89.50 106 GLN A O 1
ATOM 889 N N . TYR A 1 107 ? 13.737 19.286 -19.851 1.00 89.38 107 TYR A N 1
ATOM 890 C CA . TYR A 1 107 ? 13.590 17.845 -19.689 1.00 89.38 107 TYR A CA 1
ATOM 891 C C . TYR A 1 107 ? 13.774 17.437 -18.222 1.00 89.38 107 TYR A C 1
ATOM 893 O O . TYR A 1 107 ? 12.862 16.873 -17.628 1.00 89.38 107 TYR A O 1
ATOM 901 N N . ILE A 1 108 ? 14.885 17.818 -17.580 1.00 85.00 108 ILE A N 1
ATOM 902 C CA . ILE A 1 108 ? 15.147 17.465 -16.173 1.00 85.00 108 ILE A CA 1
ATOM 903 C C . ILE A 1 108 ? 14.059 17.997 -15.228 1.00 85.00 108 ILE A C 1
ATOM 905 O O . ILE A 1 108 ? 13.600 17.271 -14.345 1.00 85.00 108 ILE A O 1
ATOM 909 N N . LYS A 1 109 ? 13.594 19.239 -15.426 1.00 83.62 109 LYS A N 1
ATOM 910 C CA . LYS A 1 109 ? 12.506 19.820 -14.617 1.00 83.62 109 LYS A CA 1
ATOM 911 C C . LYS A 1 109 ? 11.215 19.007 -14.714 1.00 83.62 109 LYS A C 1
ATOM 913 O O . LYS A 1 109 ? 10.565 18.773 -13.696 1.00 83.62 109 LYS A O 1
ATOM 918 N N . GLN A 1 110 ? 10.834 18.593 -15.922 1.00 82.38 110 GLN A N 1
ATOM 919 C CA . GLN A 1 110 ? 9.625 17.797 -16.147 1.00 82.38 110 GLN A CA 1
ATOM 920 C C . GLN A 1 110 ? 9.741 16.422 -15.490 1.00 82.38 110 GLN A C 1
ATOM 922 O O . GLN A 1 110 ? 8.815 15.977 -14.809 1.00 82.38 110 GLN A O 1
ATOM 927 N N . THR A 1 111 ? 10.897 15.786 -15.637 1.00 78.38 111 THR A N 1
ATOM 928 C CA . THR A 1 111 ? 11.144 14.447 -15.116 1.00 78.38 111 THR A CA 1
ATOM 929 C C . THR A 1 111 ? 11.171 14.408 -13.589 1.00 78.38 111 THR A C 1
ATOM 931 O O . THR A 1 111 ? 10.483 13.586 -12.986 1.00 78.38 111 THR A O 1
ATOM 934 N N . ASN A 1 112 ? 11.868 15.352 -12.948 1.00 74.38 112 ASN A N 1
ATOM 935 C CA . ASN A 1 112 ? 11.927 15.436 -11.485 1.00 74.38 112 ASN A CA 1
ATOM 936 C C . ASN A 1 112 ? 10.551 15.738 -10.877 1.00 74.38 112 ASN A C 1
ATOM 938 O O . ASN A 1 112 ? 10.170 15.143 -9.870 1.00 74.38 112 ASN A O 1
ATOM 942 N N . LYS A 1 113 ? 9.765 16.618 -11.515 1.00 69.25 113 LYS A N 1
ATOM 943 C CA . LYS A 1 113 ? 8.391 16.911 -11.083 1.00 69.25 113 LYS A CA 1
ATOM 944 C C . LYS A 1 113 ? 7.499 15.667 -11.144 1.00 69.25 113 LYS A C 1
ATOM 946 O O . LYS A 1 113 ? 6.691 15.461 -10.244 1.00 69.25 113 LYS A O 1
ATOM 951 N N . LYS A 1 114 ? 7.646 14.844 -12.188 1.00 65.50 114 LYS A N 1
ATOM 952 C CA . LYS A 1 114 ? 6.882 13.599 -12.358 1.00 65.50 114 LYS A CA 1
ATOM 953 C C . LYS A 1 114 ? 7.279 12.541 -11.322 1.00 65.50 114 LYS A C 1
ATOM 955 O O . LYS A 1 114 ? 6.386 11.944 -10.734 1.00 65.50 114 LYS A O 1
ATOM 960 N N . SER A 1 115 ? 8.578 12.368 -11.050 1.00 64.56 115 SER A N 1
ATOM 961 C CA . SER A 1 115 ? 9.075 11.447 -10.009 1.00 64.56 115 SER A CA 1
ATOM 962 C C . SER A 1 115 ? 8.503 11.789 -8.633 1.00 64.56 115 SER A C 1
ATOM 964 O O . SER A 1 115 ? 7.943 10.932 -7.960 1.00 64.56 115 SER A O 1
ATOM 966 N N . MET A 1 116 ? 8.546 13.071 -8.256 1.00 65.25 116 MET A N 1
ATOM 967 C CA . MET A 1 116 ? 8.017 13.529 -6.970 1.00 65.25 116 MET A CA 1
ATOM 968 C C . MET A 1 116 ? 6.499 13.314 -6.850 1.00 65.25 116 MET A C 1
ATOM 970 O O . MET A 1 116 ? 6.005 12.985 -5.777 1.00 65.25 116 MET A O 1
ATOM 974 N N . LEU A 1 117 ? 5.740 13.490 -7.939 1.00 67.12 117 LEU A N 1
ATOM 975 C CA . LEU A 1 117 ? 4.292 13.247 -7.938 1.00 67.12 117 LEU A CA 1
ATOM 976 C C . LEU A 1 117 ? 3.950 11.764 -7.741 1.00 67.12 117 LEU A C 1
ATOM 978 O O . LEU A 1 117 ? 3.066 11.468 -6.942 1.00 67.12 117 LEU A O 1
ATOM 982 N N . LEU A 1 118 ? 4.674 10.859 -8.408 1.00 69.56 118 LEU A N 1
ATOM 983 C CA . LEU A 1 118 ? 4.516 9.407 -8.249 1.00 69.56 118 LEU A CA 1
ATOM 984 C C . LEU A 1 118 ? 4.790 8.961 -6.805 1.00 69.56 118 LEU A C 1
ATOM 986 O O . LEU A 1 118 ? 3.983 8.245 -6.220 1.00 69.56 118 LEU A O 1
ATOM 990 N N . GLU A 1 119 ? 5.870 9.449 -6.190 1.00 71.94 119 GLU A N 1
ATOM 991 C CA . GLU A 1 119 ? 6.199 9.136 -4.790 1.00 71.94 119 GLU A CA 1
ATOM 992 C C . GLU A 1 119 ? 5.110 9.608 -3.810 1.00 71.94 119 GLU A C 1
ATOM 994 O O . GLU A 1 119 ? 4.776 8.911 -2.848 1.00 71.94 119 GLU A O 1
ATOM 999 N N . ILE A 1 120 ? 4.526 10.785 -4.058 1.00 69.38 120 ILE A N 1
ATOM 1000 C CA . ILE A 1 120 ? 3.425 11.323 -3.247 1.00 69.38 120 ILE A CA 1
ATOM 1001 C C . ILE A 1 120 ? 2.165 10.466 -3.400 1.00 69.38 120 ILE A C 1
ATOM 1003 O O . ILE A 1 120 ? 1.467 10.230 -2.413 1.00 69.38 120 ILE A O 1
ATOM 1007 N N . GLU A 1 121 ? 1.857 10.022 -4.615 1.00 74.56 121 GLU A N 1
ATOM 1008 C CA . GLU A 1 121 ? 0.687 9.193 -4.909 1.00 74.56 121 GLU A CA 1
ATOM 1009 C C . GLU A 1 121 ? 0.804 7.813 -4.245 1.00 74.56 121 GLU A C 1
ATOM 1011 O O . GLU A 1 121 ? -0.088 7.414 -3.494 1.00 74.56 121 GLU A O 1
ATOM 1016 N N . GLU A 1 122 ? 1.961 7.156 -4.363 1.00 79.81 122 GLU A N 1
ATOM 1017 C CA . GLU A 1 122 ? 2.244 5.899 -3.659 1.00 79.81 122 GLU A CA 1
ATOM 1018 C C . GLU A 1 122 ? 2.174 6.048 -2.130 1.00 79.81 122 GLU A C 1
ATOM 1020 O O . GLU A 1 122 ? 1.687 5.159 -1.422 1.00 79.81 122 GLU A O 1
ATOM 1025 N N . ALA A 1 123 ? 2.664 7.168 -1.588 1.00 78.94 123 ALA A N 1
ATOM 1026 C CA . ALA A 1 123 ? 2.601 7.443 -0.157 1.00 78.94 123 ALA A CA 1
ATOM 1027 C C . ALA A 1 123 ? 1.159 7.663 0.330 1.00 78.94 123 ALA A C 1
ATOM 1029 O O . ALA A 1 123 ? 0.819 7.229 1.435 1.00 78.94 123 ALA A O 1
ATOM 1030 N N . LYS A 1 124 ? 0.307 8.307 -0.479 1.00 81.44 124 LYS A N 1
ATOM 1031 C CA . LYS A 1 124 ? -1.124 8.469 -0.182 1.00 81.44 124 LYS A CA 1
ATOM 1032 C C . LYS A 1 124 ? -1.844 7.126 -0.174 1.00 81.44 124 LYS A C 1
ATOM 1034 O O . LYS A 1 124 ? -2.487 6.813 0.824 1.00 81.44 124 LYS A O 1
ATOM 1039 N N . GLU A 1 125 ? -1.648 6.295 -1.198 1.00 83.88 125 GLU A N 1
ATOM 1040 C CA . GLU A 1 125 ? -2.258 4.960 -1.241 1.00 83.88 125 GLU A CA 1
ATOM 1041 C C . GLU A 1 125 ? -1.863 4.098 -0.034 1.00 83.88 125 GLU A C 1
ATOM 1043 O O . GLU A 1 125 ? -2.694 3.399 0.549 1.00 83.88 125 GLU A O 1
ATOM 1048 N N . LYS A 1 126 ? -0.586 4.136 0.371 1.00 83.62 126 LYS A N 1
ATOM 1049 C CA . LYS A 1 126 ? -0.116 3.400 1.556 1.00 83.62 126 LYS A CA 1
ATOM 1050 C C . LYS A 1 126 ? -0.804 3.880 2.835 1.00 83.62 126 LYS A C 1
ATOM 1052 O O . LYS A 1 126 ? -1.179 3.043 3.657 1.00 83.62 126 LYS A O 1
ATOM 1057 N N . ARG A 1 127 ? -0.992 5.196 2.997 1.00 82.31 127 ARG A N 1
ATOM 1058 C CA . ARG A 1 127 ? -1.700 5.775 4.151 1.00 82.31 127 ARG A CA 1
ATOM 1059 C C . ARG A 1 127 ? -3.162 5.346 4.188 1.00 82.31 127 ARG A C 1
ATOM 1061 O O . ARG A 1 127 ? -3.599 4.849 5.220 1.00 82.31 127 ARG A O 1
ATOM 1068 N N . GLU A 1 128 ? -3.875 5.435 3.069 1.00 86.31 128 GLU A N 1
ATOM 1069 C CA . GLU A 1 128 ? -5.284 5.024 2.984 1.00 86.31 128 GLU A CA 1
ATOM 1070 C C . GLU A 1 128 ? -5.468 3.541 3.339 1.00 86.31 128 GLU A C 1
ATOM 1072 O O . GLU A 1 128 ? -6.341 3.180 4.130 1.00 86.31 128 GLU A O 1
ATOM 1077 N N . ARG A 1 129 ? -4.589 2.659 2.840 1.00 86.12 129 ARG A N 1
ATOM 1078 C CA . ARG A 1 129 ? -4.611 1.232 3.213 1.00 86.12 129 ARG A CA 1
ATOM 1079 C C . ARG A 1 129 ? -4.387 1.029 4.711 1.00 86.12 129 ARG A C 1
ATOM 1081 O O . ARG A 1 129 ? -5.031 0.170 5.315 1.00 86.12 129 ARG A O 1
ATOM 1088 N N . GLN A 1 130 ? -3.477 1.795 5.309 1.00 82.56 130 GLN A N 1
ATOM 1089 C CA . GLN A 1 130 ? -3.166 1.689 6.731 1.00 82.56 130 GLN A CA 1
ATOM 1090 C C . GLN A 1 130 ? -4.320 2.190 7.609 1.00 82.56 130 GLN A C 1
ATOM 1092 O O . GLN A 1 130 ? -4.646 1.538 8.600 1.00 82.56 130 GLN A O 1
ATOM 1097 N N . GLU A 1 131 ? -4.989 3.275 7.216 1.00 87.19 131 GLU A N 1
ATOM 1098 C CA . GLU A 1 131 ? -6.187 3.786 7.893 1.00 87.19 131 GLU A CA 1
ATOM 1099 C C . GLU A 1 131 ? -7.329 2.760 7.883 1.00 87.19 131 GLU A C 1
ATOM 1101 O O . GLU A 1 131 ? -7.911 2.480 8.932 1.00 87.19 131 GLU A O 1
ATOM 1106 N N . VAL A 1 132 ? -7.583 2.103 6.745 1.00 90.94 132 VAL A N 1
ATOM 1107 C CA . VAL A 1 132 ? -8.602 1.041 6.648 1.00 90.94 132 VAL A CA 1
ATOM 1108 C C . VAL A 1 132 ? -8.292 -0.136 7.582 1.00 90.94 132 VAL A C 1
ATOM 1110 O O . VAL A 1 132 ? -9.199 -0.692 8.205 1.00 90.94 132 VAL A O 1
ATOM 1113 N N . ILE A 1 133 ? -7.021 -0.536 7.702 1.00 89.56 133 ILE A N 1
ATOM 1114 C CA . ILE A 1 133 ? -6.609 -1.613 8.618 1.00 89.56 133 ILE A CA 1
ATOM 1115 C C . ILE A 1 133 ? -6.820 -1.191 10.076 1.00 89.56 133 ILE A C 1
ATOM 1117 O O . ILE A 1 133 ? -7.379 -1.961 10.859 1.00 89.56 133 ILE A O 1
ATOM 1121 N N . LEU A 1 134 ? -6.411 0.027 10.441 1.00 87.19 134 LEU A N 1
ATOM 1122 C CA . LEU A 1 134 ? -6.582 0.552 11.797 1.00 87.19 134 LEU A CA 1
ATOM 1123 C C . LEU A 1 134 ? -8.061 0.608 12.198 1.00 87.19 134 LEU A C 1
ATOM 1125 O O . LEU A 1 134 ? -8.411 0.165 13.292 1.00 87.19 134 LEU A O 1
ATOM 1129 N N . GLN A 1 135 ? -8.934 1.051 11.291 1.00 87.62 135 GLN A N 1
ATOM 1130 C CA . GLN A 1 135 ? -10.374 1.129 11.538 1.00 87.62 135 GLN A CA 1
ATOM 1131 C C . GLN A 1 135 ? -11.010 -0.257 11.761 1.00 87.62 135 GLN A C 1
ATOM 1133 O O . GLN A 1 135 ? -11.875 -0.417 12.628 1.00 87.62 135 GLN A O 1
ATOM 1138 N N . LYS A 1 136 ? -10.551 -1.286 11.033 1.00 89.94 136 LYS A N 1
ATOM 1139 C CA . LYS A 1 136 ? -10.969 -2.685 11.254 1.00 89.94 136 LYS A CA 1
ATOM 1140 C C . LYS A 1 136 ? -10.522 -3.211 12.619 1.00 89.94 136 LYS A C 1
ATOM 1142 O O . LYS A 1 136 ? -11.321 -3.792 13.346 1.00 89.94 136 LYS A O 1
ATOM 1147 N N . ILE A 1 137 ? -9.272 -2.953 13.006 1.00 86.81 137 ILE A N 1
ATOM 1148 C CA . ILE A 1 137 ? -8.746 -3.372 14.316 1.00 86.81 137 ILE A CA 1
ATOM 1149 C C . ILE A 1 137 ? -9.527 -2.705 15.456 1.00 86.81 137 ILE A C 1
ATOM 1151 O O . ILE A 1 137 ? -9.833 -3.343 16.465 1.00 86.81 137 ILE A O 1
ATOM 1155 N N . GLU A 1 138 ? -9.848 -1.418 15.322 1.00 87.06 138 GLU A N 1
ATOM 1156 C CA . GLU A 1 138 ? -10.597 -0.687 16.343 1.00 87.06 138 GLU A CA 1
ATOM 1157 C C . GLU A 1 138 ? -12.024 -1.228 16.501 1.00 87.06 138 GLU A C 1
ATOM 1159 O O . GLU A 1 138 ? -12.468 -1.479 17.625 1.00 87.06 138 GLU A O 1
ATOM 1164 N N . THR A 1 139 ? -12.715 -1.495 15.391 1.00 86.06 139 THR A N 1
ATOM 1165 C CA . THR A 1 139 ? -14.064 -2.083 15.413 1.00 86.06 139 THR A CA 1
ATOM 1166 C C . THR A 1 139 ? -14.080 -3.497 15.999 1.00 86.06 139 THR A C 1
ATOM 1168 O O . THR A 1 139 ? -14.958 -3.809 16.807 1.00 86.06 139 THR A O 1
ATOM 1171 N N . GLU A 1 140 ? -13.088 -4.335 15.692 1.00 84.69 140 GLU A N 1
ATOM 1172 C CA . GLU A 1 140 ? -12.941 -5.665 16.302 1.00 84.69 140 GLU A CA 1
ATOM 1173 C C . GLU A 1 140 ? -12.700 -5.588 17.817 1.00 84.69 140 GLU A C 1
ATOM 1175 O O . GLU A 1 140 ? -13.357 -6.294 18.587 1.00 84.69 140 GLU A O 1
ATOM 1180 N N . LYS A 1 141 ? -11.817 -4.688 18.275 1.00 86.19 141 LYS A N 1
ATOM 1181 C CA . LYS A 1 141 ? -11.578 -4.462 19.712 1.00 86.19 141 LYS A CA 1
ATOM 1182 C C . LYS A 1 141 ? -12.839 -3.992 20.432 1.00 86.19 141 LYS A C 1
ATOM 1184 O O . LYS A 1 141 ? -13.148 -4.490 21.519 1.00 86.19 141 LYS A O 1
ATOM 1189 N N . GLN A 1 142 ? -13.588 -3.068 19.830 1.00 83.75 142 GLN A N 1
ATOM 1190 C CA . GLN A 1 142 ? -14.868 -2.619 20.375 1.00 83.75 142 GLN A CA 1
ATOM 1191 C C . GLN A 1 142 ? -15.852 -3.790 20.478 1.00 83.75 142 GLN A C 1
ATOM 1193 O O . GLN A 1 142 ? -16.411 -4.017 21.552 1.00 83.75 142 GLN A O 1
ATOM 1198 N N . HIS A 1 143 ? -16.000 -4.597 19.423 1.00 85.56 143 HIS A N 1
ATOM 1199 C CA . HIS A 1 143 ? -16.894 -5.756 19.435 1.00 85.56 143 HIS A CA 1
ATOM 1200 C C . HIS A 1 143 ? -16.520 -6.771 20.526 1.00 85.56 143 HIS A C 1
ATOM 1202 O O . HIS A 1 143 ? -17.386 -7.238 21.272 1.00 85.56 143 HIS A O 1
ATOM 1208 N N . GLN A 1 144 ? -15.225 -7.058 20.676 1.00 85.31 144 GLN A N 1
ATOM 1209 C CA . GLN A 1 144 ? -14.730 -7.995 21.678 1.00 85.31 144 GLN A CA 1
ATOM 1210 C C . GLN A 1 144 ? -14.980 -7.496 23.108 1.00 85.31 144 GLN A C 1
ATOM 1212 O O . GLN A 1 144 ? -15.464 -8.258 23.948 1.00 85.31 144 GLN A O 1
ATOM 1217 N N . SER A 1 145 ? -14.735 -6.209 23.374 1.00 82.88 145 SER A N 1
ATOM 1218 C CA . SER A 1 145 ? -14.994 -5.618 24.694 1.00 82.88 145 SER A CA 1
ATOM 1219 C C . SER A 1 145 ? -16.484 -5.658 25.062 1.00 82.88 145 SER A C 1
ATOM 1221 O O . SER A 1 145 ? -16.846 -6.024 26.183 1.00 82.88 145 SER A O 1
ATOM 1223 N N . VAL A 1 146 ? -17.374 -5.389 24.099 1.00 90.38 146 VAL A N 1
ATOM 1224 C CA . VAL A 1 146 ? -18.829 -5.502 24.286 1.00 90.38 146 VAL A CA 1
ATOM 1225 C C . VAL A 1 146 ? -19.238 -6.948 24.586 1.00 90.38 146 VAL A C 1
ATOM 1227 O O . VAL A 1 146 ? -20.059 -7.189 25.479 1.00 90.38 146 VAL A O 1
ATOM 1230 N N . LEU A 1 147 ? -18.658 -7.927 23.887 1.00 89.94 147 LEU A N 1
ATOM 1231 C CA . LEU A 1 147 ? -18.945 -9.344 24.112 1.00 89.94 147 LEU A CA 1
ATOM 1232 C C . LEU A 1 147 ? -18.505 -9.807 25.510 1.00 89.94 147 LEU A C 1
ATOM 1234 O O . LEU A 1 147 ? -19.251 -10.528 26.180 1.00 89.94 147 LEU A O 1
ATOM 1238 N N . GLU A 1 148 ? -17.327 -9.388 25.972 1.00 90.06 148 GLU A N 1
ATOM 1239 C CA . GLU A 1 148 ? -16.838 -9.688 27.323 1.00 90.06 148 GLU A CA 1
ATOM 1240 C C . GLU A 1 148 ? -17.725 -9.077 28.410 1.00 90.06 148 GLU A C 1
ATOM 1242 O O . GLU A 1 148 ? -18.121 -9.777 29.348 1.00 90.06 148 GLU A O 1
ATOM 1247 N N . LEU A 1 149 ? -18.127 -7.811 28.252 1.00 89.12 149 LEU A N 1
ATOM 1248 C CA . LEU A 1 149 ? -19.050 -7.149 29.176 1.00 89.12 149 LEU A CA 1
ATOM 1249 C C . LEU A 1 149 ? -20.388 -7.889 29.262 1.00 89.12 149 LEU A C 1
ATOM 1251 O O . LEU A 1 149 ? -20.901 -8.120 30.362 1.00 89.12 149 LEU A O 1
ATOM 1255 N N . LYS A 1 150 ? -20.930 -8.332 28.122 1.00 91.00 150 LYS A N 1
ATOM 1256 C CA . LYS A 1 150 ? -22.182 -9.099 28.071 1.00 91.00 150 LYS A CA 1
ATOM 1257 C C . LYS A 1 150 ? -22.052 -10.453 28.774 1.00 91.00 150 LYS A C 1
ATOM 1259 O O . LYS A 1 150 ? -22.931 -10.831 29.551 1.00 91.00 150 LYS A O 1
ATOM 1264 N N . LYS A 1 151 ? -20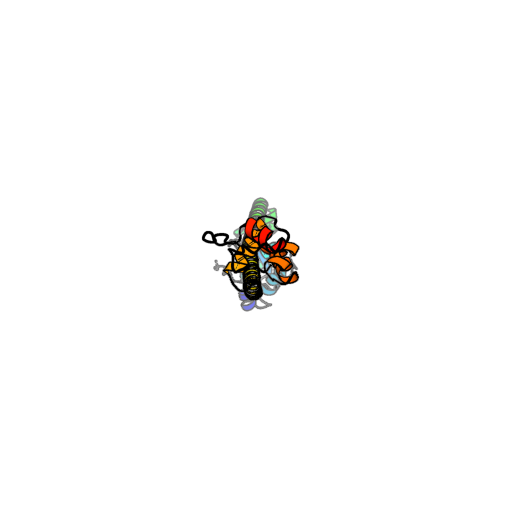.942 -11.171 28.565 1.00 91.62 151 LYS A N 1
ATOM 1265 C CA . LYS A 1 151 ? -20.646 -12.432 29.274 1.00 91.62 151 LYS A CA 1
ATOM 1266 C C . LYS A 1 151 ? -20.569 -12.214 30.789 1.00 91.62 151 LYS A C 1
ATOM 1268 O O . LYS A 1 151 ? -21.175 -12.975 31.546 1.00 91.62 151 LYS A O 1
ATOM 1273 N N . LEU A 1 152 ? -19.888 -11.157 31.234 1.00 91.25 152 LEU A N 1
ATOM 1274 C CA . LEU A 1 152 ? -19.752 -10.818 32.651 1.00 91.25 152 LEU A CA 1
ATOM 1275 C C . LEU A 1 152 ? -21.101 -10.455 33.294 1.00 91.25 152 LEU A C 1
ATOM 1277 O O . LEU A 1 152 ? -21.407 -10.924 34.391 1.00 91.25 152 LEU A O 1
ATOM 1281 N N . GLN A 1 153 ? -21.931 -9.660 32.614 1.00 88.69 153 GLN A N 1
ATOM 1282 C CA . GLN A 1 153 ? -23.276 -9.316 33.089 1.00 88.69 153 GLN A CA 1
ATOM 1283 C C . GLN A 1 153 ? -24.178 -10.549 33.216 1.00 88.69 153 GLN A C 1
ATOM 1285 O O . GLN A 1 153 ? -24.873 -10.707 34.225 1.00 88.69 153 GLN A O 1
ATOM 1290 N N . ASN A 1 154 ? -24.133 -11.455 32.237 1.00 90.44 154 ASN A N 1
ATOM 1291 C CA . ASN A 1 154 ? -24.886 -12.708 32.281 1.00 90.44 154 ASN A CA 1
ATOM 1292 C C . ASN A 1 154 ? -24.443 -13.588 33.457 1.00 90.44 154 ASN A C 1
ATOM 1294 O O . ASN A 1 154 ? -25.292 -14.098 34.191 1.00 90.44 154 ASN A O 1
ATOM 1298 N N . LYS A 1 155 ? -23.127 -13.706 33.692 1.00 91.81 155 LYS A N 1
ATOM 1299 C CA . LYS A 1 155 ? -22.568 -14.440 34.837 1.00 91.81 155 LYS A CA 1
ATOM 1300 C C . LYS A 1 155 ? -23.059 -13.862 36.168 1.00 91.81 155 LYS A C 1
ATOM 1302 O O . LYS A 1 155 ? -23.644 -14.595 36.962 1.00 91.81 155 LYS A O 1
ATOM 1307 N N . LYS A 1 156 ? -22.941 -12.541 36.361 1.00 88.94 156 LYS A N 1
ATOM 1308 C CA . LYS A 1 156 ? -23.440 -11.848 37.565 1.00 88.94 156 LYS A CA 1
ATOM 1309 C C . LYS A 1 156 ? -24.944 -12.049 37.773 1.00 88.94 156 LYS A C 1
ATOM 1311 O O . LYS A 1 156 ? -25.404 -12.229 38.898 1.00 88.94 156 LYS A O 1
ATOM 1316 N N . THR A 1 157 ? -25.726 -12.031 36.692 1.00 88.56 157 THR A N 1
ATOM 1317 C CA . THR A 1 157 ? -27.180 -12.247 36.752 1.00 88.56 157 THR A CA 1
ATOM 1318 C C . THR A 1 157 ? -27.514 -13.668 37.204 1.00 88.56 157 THR A C 1
ATOM 1320 O O . THR A 1 157 ? -28.418 -13.845 38.026 1.00 88.56 157 THR A O 1
ATOM 1323 N N . ARG A 1 158 ? -26.763 -14.665 36.718 1.00 89.25 158 ARG A N 1
ATOM 1324 C CA . ARG A 1 158 ? -26.911 -16.071 37.110 1.00 89.25 158 ARG A CA 1
ATOM 1325 C C . ARG A 1 158 ? -26.567 -16.283 38.583 1.00 89.25 158 ARG A C 1
ATOM 1327 O O . ARG A 1 158 ? -27.408 -16.788 39.320 1.00 89.25 158 ARG A O 1
ATOM 1334 N N . GLU A 1 159 ? -25.405 -15.803 39.021 1.00 90.31 159 GLU A N 1
ATOM 1335 C CA . GLU A 1 159 ? -24.949 -15.880 40.420 1.00 90.31 159 GLU A CA 1
ATOM 1336 C C . GLU A 1 159 ? -25.954 -15.216 41.375 1.00 90.31 159 GLU A C 1
ATOM 1338 O O . GLU A 1 159 ? -26.332 -15.785 42.399 1.00 90.31 159 GLU A O 1
ATOM 1343 N N . ARG A 1 160 ? -26.482 -14.041 41.002 1.00 89.19 160 ARG A N 1
ATOM 1344 C CA . ARG A 1 160 ? -27.535 -13.362 41.771 1.00 89.19 160 ARG A CA 1
ATOM 1345 C C . ARG A 1 160 ? -28.812 -14.199 41.871 1.00 89.19 160 ARG A C 1
ATOM 1347 O O . ARG A 1 160 ? -29.459 -14.205 42.918 1.00 89.19 160 ARG A O 1
ATOM 1354 N N . GLY A 1 161 ? -29.206 -14.864 40.786 1.00 90.56 161 GLY A N 1
ATOM 1355 C CA . GLY A 1 161 ? -30.369 -15.751 40.755 1.00 90.56 161 GLY A CA 1
ATOM 1356 C C . GLY A 1 161 ? -30.192 -16.980 41.649 1.00 90.56 161 GLY A C 1
ATOM 1357 O O . GLY A 1 161 ? -31.091 -17.304 42.426 1.00 90.56 161 GLY A O 1
ATOM 1358 N N . GLU A 1 162 ? -29.023 -17.617 41.587 1.00 93.12 162 GLU A N 1
ATOM 1359 C CA . GLU A 1 162 ? -28.646 -18.758 42.432 1.00 93.12 162 GLU A CA 1
ATOM 1360 C C . GLU A 1 162 ? -28.664 -18.374 43.921 1.00 93.12 162 GLU A C 1
ATOM 1362 O O . GLU A 1 162 ? -29.331 -19.038 44.722 1.00 93.12 162 GLU A O 1
ATOM 1367 N N . LEU A 1 163 ? -28.040 -17.245 44.283 1.00 92.50 163 LEU A N 1
ATOM 1368 C CA . LEU A 1 163 ? -28.050 -16.717 45.650 1.00 92.50 163 LEU A CA 1
ATOM 1369 C C . LEU A 1 163 ? -29.474 -16.414 46.131 1.00 92.50 163 LEU A C 1
ATOM 1371 O O . LEU A 1 163 ? -29.863 -16.842 47.217 1.00 92.50 163 LEU A O 1
ATOM 1375 N N . LYS A 1 164 ? -30.282 -15.729 45.311 1.00 93.44 164 LYS A N 1
ATOM 1376 C CA . LYS A 1 164 ? -31.688 -15.442 45.632 1.00 93.44 164 LYS A CA 1
ATOM 1377 C C . LYS A 1 164 ? -32.456 -16.728 45.927 1.00 93.44 164 LYS A C 1
ATOM 1379 O O . LYS A 1 164 ? -33.166 -16.797 46.924 1.00 93.44 164 LYS A O 1
ATOM 1384 N N . ASN A 1 165 ? -32.323 -17.741 45.072 1.00 93.44 165 ASN A N 1
ATOM 1385 C CA . ASN A 1 165 ? -33.026 -19.011 45.238 1.00 93.44 165 ASN A CA 1
ATOM 1386 C C . ASN A 1 165 ? -32.601 -19.734 46.523 1.00 93.44 165 ASN A C 1
ATOM 1388 O O . ASN A 1 165 ? -33.456 -20.295 47.207 1.00 93.44 165 ASN A O 1
ATOM 1392 N N . LYS A 1 166 ? -31.309 -19.688 46.876 1.00 94.50 166 LYS A N 1
ATOM 1393 C CA . LYS A 1 166 ? -30.794 -20.233 48.140 1.00 94.50 166 LYS A CA 1
ATOM 1394 C C . LYS A 1 166 ? -31.407 -19.517 49.347 1.00 94.50 166 LYS A C 1
ATOM 1396 O O . LYS A 1 166 ? -31.970 -20.175 50.216 1.00 94.50 166 LYS A O 1
ATOM 1401 N N . LEU A 1 167 ? -31.370 -18.184 49.366 1.00 93.88 167 LEU A N 1
ATOM 1402 C CA . LEU A 1 167 ? -31.909 -17.383 50.470 1.00 93.88 167 LEU A CA 1
ATOM 1403 C C . LEU A 1 167 ? -33.425 -17.555 50.622 1.00 93.88 167 LEU A C 1
ATOM 1405 O O . LEU A 1 167 ? -33.909 -17.724 51.734 1.00 93.88 167 LEU A O 1
ATOM 1409 N N . VAL A 1 168 ? -34.170 -17.594 49.512 1.00 93.56 168 VAL A N 1
ATOM 1410 C CA . VAL A 1 168 ? -35.622 -17.850 49.505 1.00 93.56 168 VAL A CA 1
ATOM 1411 C C . VAL A 1 168 ? -35.968 -19.189 50.161 1.00 93.56 168 VAL A C 1
ATOM 1413 O O . VAL A 1 168 ? -36.970 -19.264 50.868 1.00 93.56 168 VAL A O 1
ATOM 1416 N N . LYS A 1 169 ? -35.161 -20.237 49.941 1.00 93.25 169 LYS A N 1
ATOM 1417 C CA . LYS A 1 169 ? -35.356 -21.542 50.591 1.00 93.25 169 LYS A CA 1
ATOM 1418 C C . LYS A 1 169 ? -35.079 -21.472 52.095 1.00 93.25 169 LYS A C 1
ATOM 1420 O O . LYS A 1 169 ? -35.886 -21.978 52.864 1.00 93.25 169 LYS A O 1
ATOM 1425 N N . LEU A 1 170 ? -33.988 -20.817 52.502 1.00 93.06 170 LEU A N 1
ATOM 1426 C CA . LEU A 1 170 ? -33.579 -20.712 53.911 1.00 93.06 170 LEU A CA 1
ATOM 1427 C C . LEU A 1 170 ? -34.590 -19.954 54.781 1.00 93.06 170 LEU A C 1
ATOM 1429 O O . LEU A 1 170 ? -34.779 -20.299 55.939 1.00 93.06 170 LEU A O 1
ATOM 1433 N N . VAL A 1 171 ? -35.270 -18.950 54.223 1.00 91.44 171 VAL A N 1
ATOM 1434 C CA . VAL A 1 171 ? -36.275 -18.151 54.953 1.00 91.44 171 VAL A CA 1
ATOM 1435 C C . VAL A 1 171 ? -37.705 -18.690 54.830 1.00 91.44 171 VAL A C 1
ATOM 1437 O O . VAL A 1 171 ? -38.651 -18.015 55.228 1.00 91.44 171 VAL A O 1
ATOM 1440 N N . GLY A 1 172 ? -37.896 -19.872 54.235 1.00 88.69 172 GLY A N 1
ATOM 1441 C CA . GLY A 1 172 ? -39.209 -20.522 54.152 1.00 88.69 172 GLY A CA 1
ATOM 1442 C C . GLY A 1 172 ? -40.136 -20.010 53.041 1.00 88.69 172 GLY A C 1
ATOM 1443 O O . GLY A 1 172 ? -41.330 -20.301 53.055 1.00 88.69 172 GLY A O 1
ATOM 1444 N N . GLY A 1 173 ? -39.624 -19.266 52.053 1.00 90.94 173 GLY A N 1
ATOM 1445 C CA . GLY A 1 173 ? -40.364 -18.931 50.833 1.00 90.94 173 GLY A CA 1
ATOM 1446 C C . GLY A 1 173 ? -40.228 -17.486 50.350 1.00 90.94 173 GLY A C 1
ATOM 1447 O O . GLY A 1 173 ? -39.684 -16.606 51.015 1.00 90.94 173 GLY A O 1
ATOM 1448 N N . LYS A 1 174 ? -40.752 -17.222 49.141 1.00 90.81 174 LYS A N 1
ATOM 1449 C CA . LYS A 1 174 ? -40.616 -15.919 48.456 1.00 90.81 174 LYS A CA 1
ATOM 1450 C C . LYS A 1 174 ? -41.271 -14.774 49.228 1.00 90.81 174 LYS A C 1
ATOM 1452 O O . LYS A 1 174 ? -40.721 -13.679 49.265 1.00 90.81 174 LYS A O 1
ATOM 1457 N N . THR A 1 175 ? -42.434 -15.020 49.828 1.00 89.06 175 THR A N 1
ATOM 1458 C CA . THR A 1 175 ? -43.165 -14.004 50.595 1.00 89.06 175 THR A CA 1
ATOM 1459 C C . THR A 1 175 ? -42.350 -13.550 51.798 1.00 89.06 175 THR A C 1
ATOM 1461 O O . THR A 1 175 ? -42.151 -12.354 51.968 1.00 89.06 175 THR A O 1
ATOM 1464 N N . MET A 1 176 ? -41.812 -14.502 52.567 1.00 89.94 176 MET A N 1
ATOM 1465 C CA . MET A 1 176 ? -40.997 -14.219 53.748 1.00 89.94 176 MET A CA 1
ATOM 1466 C C . MET A 1 176 ? -39.670 -13.546 53.379 1.00 89.94 176 MET A C 1
ATOM 1468 O O . MET A 1 176 ? -39.247 -12.603 54.036 1.00 89.94 176 MET A O 1
ATOM 1472 N N . PHE A 1 177 ? -39.057 -13.952 52.265 1.00 94.44 177 PHE A N 1
ATOM 1473 C CA . PHE A 1 177 ? -37.852 -13.312 51.736 1.00 94.44 177 PHE A CA 1
ATOM 1474 C C . PHE A 1 177 ? -38.047 -11.817 51.449 1.00 94.44 177 PHE A C 1
ATOM 1476 O O . PHE A 1 177 ? -37.260 -10.990 51.906 1.00 94.44 177 PHE A O 1
ATOM 1483 N N . TYR A 1 178 ? -39.103 -11.454 50.715 1.00 93.88 178 TYR A N 1
ATOM 1484 C CA . TYR A 1 178 ? -39.381 -10.047 50.409 1.00 93.88 178 TYR A CA 1
ATOM 1485 C C . TYR A 1 178 ? -39.876 -9.259 51.624 1.00 93.88 178 TYR A C 1
ATOM 1487 O O . TYR A 1 178 ? -39.553 -8.080 51.746 1.00 93.88 178 TYR A O 1
ATOM 1495 N N . GLU A 1 179 ? -40.574 -9.918 52.548 1.00 91.62 179 GLU A N 1
ATOM 1496 C CA . GLU A 1 179 ? -40.967 -9.337 53.832 1.00 91.62 179 GLU A CA 1
ATOM 1497 C C . GLU A 1 179 ? -39.732 -8.962 54.669 1.00 91.62 179 GLU A C 1
ATOM 14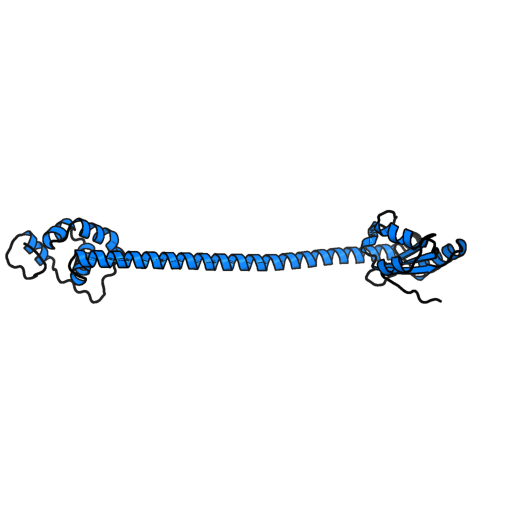99 O O . GLU A 1 179 ? -39.643 -7.846 55.173 1.00 91.62 179 GLU A O 1
ATOM 1504 N N . ILE A 1 180 ? -38.732 -9.849 54.749 1.00 93.00 180 ILE A N 1
ATOM 1505 C CA . ILE A 1 180 ? -37.451 -9.589 55.424 1.00 93.00 180 ILE A CA 1
ATOM 1506 C C . ILE A 1 180 ? -36.716 -8.415 54.781 1.00 93.00 180 ILE A C 1
ATOM 1508 O O . ILE A 1 180 ? -36.261 -7.528 55.499 1.00 93.00 180 ILE A O 1
ATOM 1512 N N . ILE A 1 181 ? -36.608 -8.379 53.448 1.00 93.88 181 ILE A N 1
ATOM 1513 C CA . ILE A 1 181 ? -35.969 -7.252 52.749 1.00 93.88 181 ILE A CA 1
ATOM 1514 C C . ILE A 1 181 ? -36.706 -5.950 53.075 1.00 93.88 181 ILE A C 1
ATOM 1516 O O . ILE A 1 181 ? -36.065 -4.974 53.449 1.00 93.88 181 ILE A O 1
ATOM 1520 N N . SER A 1 182 ? -38.043 -5.952 53.036 1.00 93.38 182 SER A N 1
ATOM 1521 C CA . SER A 1 182 ? -38.850 -4.785 53.403 1.00 93.38 182 SER A CA 1
ATOM 1522 C C . SER A 1 182 ? -38.591 -4.333 54.846 1.00 93.38 182 SER A C 1
ATOM 1524 O O . SER A 1 182 ? -38.446 -3.139 55.103 1.00 93.38 182 SER A O 1
ATOM 1526 N N . LEU A 1 183 ? -38.491 -5.261 55.801 1.00 92.62 183 LEU A N 1
ATOM 1527 C CA . LEU A 1 183 ? -38.165 -4.952 57.197 1.00 92.62 183 LEU A CA 1
ATOM 1528 C C . LEU A 1 183 ? -36.755 -4.360 57.335 1.00 92.62 183 LEU A C 1
ATOM 1530 O O . LEU A 1 183 ? -36.571 -3.360 58.028 1.00 92.62 183 LEU A O 1
ATOM 1534 N N . LEU A 1 184 ? -35.766 -4.925 56.646 1.00 92.62 184 LEU A N 1
ATOM 1535 C CA . LEU A 1 184 ? -34.394 -4.414 56.654 1.00 92.62 184 LEU A CA 1
ATOM 1536 C C . LEU A 1 184 ? -34.292 -3.023 56.009 1.00 92.62 184 LEU A C 1
ATOM 1538 O O . LEU A 1 184 ? -33.608 -2.157 56.554 1.00 92.62 184 LEU A O 1
ATOM 1542 N N . ASP A 1 185 ? -35.013 -2.775 54.914 1.00 91.44 185 ASP A N 1
ATOM 1543 C CA . ASP A 1 185 ? -35.098 -1.457 54.269 1.00 91.44 185 ASP A CA 1
ATOM 1544 C C . ASP A 1 185 ? -35.761 -0.419 55.190 1.00 91.44 185 ASP A C 1
ATOM 1546 O O . ASP A 1 185 ? -35.366 0.746 55.213 1.00 91.44 185 ASP A O 1
ATOM 1550 N N . ASN A 1 186 ? -36.691 -0.856 56.046 1.00 90.81 186 ASN A N 1
ATOM 1551 C CA . ASN A 1 186 ? -37.281 -0.046 57.116 1.00 90.81 186 ASN A CA 1
ATOM 1552 C C . ASN A 1 186 ? -36.406 0.040 58.387 1.00 90.81 186 ASN A C 1
ATOM 1554 O O . ASN A 1 186 ? -36.892 0.442 59.445 1.00 90.81 186 ASN A O 1
ATOM 1558 N N . ARG A 1 187 ? -35.114 -0.310 58.295 1.00 91.44 187 ARG A N 1
ATOM 1559 C CA . ARG A 1 187 ? -34.097 -0.189 59.358 1.00 91.44 187 ARG A CA 1
ATOM 1560 C C . ARG A 1 187 ? -34.366 -1.021 60.616 1.00 91.44 187 ARG A C 1
ATOM 1562 O O . ARG A 1 187 ? -33.853 -0.699 61.687 1.00 91.44 187 ARG A O 1
ATOM 1569 N N . TYR A 1 188 ? -35.130 -2.107 60.508 1.00 92.69 188 TYR A N 1
ATOM 1570 C CA . TYR A 1 188 ? -35.276 -3.044 61.620 1.00 92.69 188 TYR A CA 1
ATOM 1571 C C . TYR A 1 188 ? -33.945 -3.750 61.909 1.00 92.69 188 TYR A C 1
ATOM 1573 O O . TYR A 1 188 ? -33.187 -4.095 61.000 1.00 92.69 188 TYR A O 1
ATOM 1581 N N . ASN A 1 189 ? -33.658 -3.975 63.192 1.00 91.94 189 ASN A N 1
ATOM 1582 C CA . ASN A 1 189 ? -32.430 -4.641 63.610 1.00 91.94 189 ASN A CA 1
ATOM 1583 C C . ASN A 1 189 ? -32.482 -6.136 63.244 1.00 91.94 189 ASN A C 1
ATOM 1585 O O . ASN A 1 189 ? -33.375 -6.863 63.670 1.00 91.94 189 ASN A O 1
ATOM 1589 N N . TYR A 1 190 ? -31.501 -6.609 62.480 1.00 93.12 190 TYR A N 1
ATOM 1590 C CA . TYR A 1 190 ? -31.454 -7.984 61.984 1.00 93.12 190 TYR A CA 1
ATOM 1591 C C . TYR A 1 190 ? -31.251 -9.039 63.089 1.00 93.12 190 TYR A C 1
ATOM 1593 O O . TYR A 1 190 ? -31.723 -10.157 62.921 1.00 93.12 190 TYR A O 1
ATOM 1601 N N . HIS A 1 191 ? -30.649 -8.702 64.239 1.00 91.81 191 HIS A N 1
ATOM 1602 C CA . HIS A 1 191 ? -30.600 -9.603 65.402 1.00 91.81 191 HIS A CA 1
ATOM 1603 C C . HIS A 1 191 ? -31.990 -9.820 66.006 1.00 91.81 191 HIS A C 1
ATOM 1605 O O . HIS A 1 191 ? -32.349 -10.936 66.376 1.00 91.81 191 HIS A O 1
ATOM 1611 N N . VAL A 1 192 ? -32.790 -8.752 66.062 1.00 90.31 192 VAL A N 1
ATOM 1612 C CA . VAL A 1 192 ? -34.183 -8.812 66.520 1.00 90.31 192 VAL A CA 1
ATOM 1613 C C . VAL A 1 192 ? -35.017 -9.645 65.550 1.00 90.31 192 VAL A C 1
ATOM 1615 O O . VAL A 1 192 ? -35.752 -10.533 65.973 1.00 90.31 192 VAL A O 1
ATOM 1618 N N . LEU A 1 193 ? -34.859 -9.402 64.246 1.00 92.00 193 LEU A N 1
ATOM 1619 C CA . LEU A 1 193 ? -35.556 -10.160 63.208 1.00 92.00 193 LEU A CA 1
ATOM 1620 C C . LEU A 1 193 ? -35.191 -11.649 63.227 1.00 92.00 193 LEU A C 1
ATOM 1622 O O . LEU A 1 193 ? -36.083 -12.470 63.059 1.00 92.00 193 LEU A O 1
ATOM 1626 N N . ALA A 1 194 ? -33.925 -12.006 63.472 1.00 92.38 194 ALA A N 1
ATOM 1627 C CA . ALA A 1 194 ? -33.489 -13.404 63.549 1.00 92.38 194 ALA A CA 1
ATOM 1628 C C . ALA A 1 194 ? -34.252 -14.175 64.626 1.00 92.38 194 ALA A C 1
ATOM 1630 O O . ALA A 1 194 ? -34.768 -15.261 64.370 1.00 92.38 194 ALA A O 1
ATOM 1631 N N . LYS A 1 195 ? -34.391 -13.560 65.806 1.00 88.31 195 LYS A N 1
ATOM 1632 C CA . LYS A 1 195 ? -35.129 -14.135 66.929 1.00 88.31 195 LYS A CA 1
ATOM 1633 C C . LYS A 1 195 ? -36.627 -14.245 66.629 1.00 88.31 195 LYS A C 1
ATOM 1635 O O . LYS A 1 195 ? -37.202 -15.314 66.772 1.00 88.31 195 LYS A O 1
ATOM 1640 N N . VAL A 1 196 ? -37.241 -13.150 66.181 1.00 89.19 196 VAL A N 1
ATOM 1641 C CA . VAL A 1 196 ? -38.704 -13.033 66.025 1.00 89.19 196 VAL A CA 1
ATOM 1642 C C . VAL A 1 196 ? -39.243 -13.838 64.835 1.00 89.19 196 VAL A C 1
ATOM 1644 O O . VAL A 1 196 ? -40.352 -14.364 64.893 1.00 89.19 196 VAL A O 1
ATOM 1647 N N . LEU A 1 197 ? -38.465 -13.947 63.755 1.00 88.50 197 LEU A N 1
ATOM 1648 C CA . LEU A 1 197 ? -38.839 -14.677 62.538 1.00 88.50 197 LEU A CA 1
ATOM 1649 C C . LEU A 1 197 ? -38.361 -16.133 62.537 1.00 88.50 197 LEU A C 1
ATOM 1651 O O . LEU A 1 197 ? -38.651 -16.851 61.583 1.00 88.50 197 LEU A O 1
ATOM 1655 N N . ASN A 1 198 ? -37.606 -16.551 63.559 1.00 88.31 198 ASN A N 1
ATOM 1656 C CA . ASN A 1 198 ? -36.941 -17.854 63.620 1.00 88.31 198 ASN A CA 1
ATOM 1657 C C . ASN A 1 198 ? -36.107 -18.160 62.364 1.00 88.31 198 ASN A C 1
ATOM 1659 O O . ASN A 1 198 ? -36.202 -19.226 61.756 1.00 88.31 198 ASN A O 1
ATOM 1663 N N . VAL A 1 199 ? -35.306 -17.178 61.950 1.00 91.31 199 VAL A N 1
ATOM 1664 C CA . VAL A 1 199 ? -34.394 -17.284 60.808 1.00 91.31 199 VAL A CA 1
ATOM 1665 C C . VAL A 1 199 ? -32.969 -17.211 61.327 1.00 91.31 199 VAL A C 1
ATOM 1667 O O . VAL A 1 199 ? -32.645 -16.364 62.159 1.00 91.31 199 VAL A O 1
ATOM 1670 N N . GLU A 1 200 ? -32.099 -18.070 60.804 1.00 93.56 200 GLU A N 1
ATOM 1671 C CA . GLU A 1 200 ? -30.685 -18.076 61.163 1.00 93.56 200 GLU A CA 1
ATOM 1672 C C . GLU A 1 200 ? -30.052 -16.687 60.968 1.00 93.56 200 GLU A C 1
ATOM 1674 O O . GLU A 1 200 ? -30.188 -16.056 59.913 1.00 93.56 200 GLU A O 1
ATOM 1679 N N . LEU A 1 201 ? -29.315 -16.216 61.979 1.00 92.56 201 LEU A N 1
ATOM 1680 C CA . LEU A 1 201 ? -28.706 -14.885 61.972 1.00 92.56 201 LEU A CA 1
ATOM 1681 C C . LEU A 1 201 ? -27.800 -14.664 60.749 1.00 92.56 201 LEU A C 1
ATOM 1683 O O . LEU A 1 201 ? -27.851 -13.596 60.140 1.00 92.56 201 LEU A O 1
ATOM 1687 N N . GLN A 1 202 ? -27.023 -15.678 60.354 1.00 92.81 202 GLN A N 1
ATOM 1688 C CA . GLN A 1 202 ? -26.152 -15.616 59.175 1.00 92.81 202 GLN A CA 1
ATOM 1689 C C . GLN A 1 202 ? -26.942 -15.394 57.883 1.00 92.81 202 GLN A C 1
ATOM 1691 O O . GLN A 1 202 ? -26.573 -14.550 57.070 1.00 92.81 202 GLN A O 1
ATOM 1696 N N . THR A 1 203 ? -28.092 -16.058 57.734 1.00 93.56 203 THR A N 1
ATOM 1697 C CA . THR A 1 203 ? -28.984 -15.860 56.583 1.00 93.56 203 THR A CA 1
ATOM 1698 C C . THR A 1 203 ? -29.459 -14.406 56.497 1.00 93.56 203 THR A C 1
ATOM 1700 O O . THR A 1 203 ? -29.455 -13.812 55.417 1.00 93.56 203 THR A O 1
ATOM 1703 N N . LEU A 1 204 ? -29.816 -13.790 57.628 1.00 94.06 204 LEU A N 1
ATOM 1704 C CA . LEU A 1 204 ? -30.228 -12.383 57.677 1.00 94.06 204 LEU A CA 1
ATOM 1705 C C . LEU A 1 204 ? -29.085 -11.401 57.398 1.00 94.06 204 LEU A C 1
ATOM 1707 O O . LEU A 1 204 ? -29.316 -10.393 56.728 1.00 94.06 204 LEU A O 1
ATOM 1711 N N . ILE A 1 205 ? -27.866 -11.693 57.861 1.00 94.25 205 ILE A N 1
ATOM 1712 C CA . ILE A 1 205 ? -26.666 -10.908 57.532 1.00 94.25 205 ILE A CA 1
ATOM 1713 C C . ILE A 1 205 ? -26.428 -10.941 56.019 1.00 94.25 205 ILE A C 1
ATOM 1715 O O . ILE A 1 205 ? -26.343 -9.882 55.396 1.00 94.25 205 ILE A O 1
ATOM 1719 N N . THR A 1 206 ? -26.449 -12.127 55.401 1.00 93.75 206 THR A N 1
ATOM 1720 C CA . THR A 1 206 ? -26.293 -12.271 53.945 1.00 93.75 206 THR A CA 1
ATOM 1721 C C . THR A 1 206 ? -27.392 -11.529 53.173 1.00 93.75 206 THR A C 1
ATOM 1723 O O . THR A 1 206 ? -27.114 -10.859 52.176 1.00 93.75 206 THR A O 1
ATOM 1726 N N . ILE A 1 207 ? -28.653 -11.591 53.627 1.00 94.12 207 ILE A N 1
ATOM 1727 C CA . ILE A 1 207 ? -29.750 -10.829 53.005 1.00 94.12 207 ILE A CA 1
ATOM 1728 C C . ILE A 1 207 ? -29.500 -9.325 53.133 1.00 94.12 207 ILE A C 1
ATOM 1730 O O . ILE A 1 207 ? -29.647 -8.607 52.147 1.00 94.12 207 ILE A O 1
ATOM 1734 N N . LYS A 1 208 ? -29.097 -8.838 54.311 1.00 93.81 208 LYS A N 1
ATOM 1735 C CA . LYS A 1 208 ? -28.798 -7.420 54.550 1.00 93.81 208 LYS A CA 1
ATOM 1736 C C . LYS A 1 208 ? -27.691 -6.919 53.625 1.00 93.81 208 LYS A C 1
ATOM 1738 O O . LYS A 1 208 ? -27.847 -5.844 53.047 1.00 93.81 208 LYS A O 1
ATOM 1743 N N . GLU A 1 209 ? -26.604 -7.669 53.477 1.00 93.31 209 GLU A N 1
ATOM 1744 C CA . GLU A 1 209 ? -25.463 -7.304 52.626 1.00 93.31 209 GLU A CA 1
ATOM 1745 C C . GLU A 1 209 ? -25.845 -7.225 51.145 1.00 93.31 209 GLU A C 1
ATOM 1747 O O . GLU A 1 209 ? -25.447 -6.296 50.444 1.00 93.31 209 GLU A O 1
ATOM 1752 N N . HIS A 1 210 ? -26.690 -8.145 50.675 1.00 92.06 210 HIS A N 1
ATOM 1753 C CA . HIS A 1 210 ? -27.079 -8.225 49.267 1.00 92.06 210 HIS A CA 1
ATOM 1754 C C . HIS A 1 210 ? -28.446 -7.609 48.940 1.00 92.06 210 HIS A C 1
ATOM 1756 O O . HIS A 1 210 ? -28.881 -7.702 47.792 1.00 92.06 210 HIS A O 1
ATOM 1762 N N . ARG A 1 211 ? -29.129 -6.953 49.888 1.00 88.12 211 ARG A N 1
ATOM 1763 C CA . ARG A 1 211 ? -30.513 -6.462 49.708 1.00 88.12 211 ARG A CA 1
ATOM 1764 C C . ARG A 1 211 ? -30.700 -5.557 48.489 1.00 88.12 211 ARG A C 1
ATOM 1766 O O . ARG A 1 211 ? -31.675 -5.711 47.762 1.00 88.12 211 ARG A O 1
ATOM 1773 N N . ASN A 1 212 ? -29.710 -4.715 48.179 1.00 88.44 212 ASN A N 1
ATOM 1774 C CA . ASN A 1 212 ? -29.738 -3.809 47.021 1.00 88.44 212 ASN A CA 1
ATOM 1775 C C . ASN A 1 212 ? -29.807 -4.559 45.677 1.00 88.44 212 ASN A C 1
ATOM 1777 O O . ASN A 1 212 ? -30.265 -4.015 44.674 1.00 88.44 212 ASN A O 1
ATOM 1781 N N . ASN A 1 213 ? -29.384 -5.825 45.648 1.00 89.00 213 ASN A N 1
ATOM 1782 C CA . ASN A 1 213 ? -29.446 -6.670 44.459 1.00 89.00 213 ASN A CA 1
ATOM 1783 C C . ASN A 1 213 ? -30.849 -7.258 44.227 1.00 89.00 213 ASN A C 1
ATOM 1785 O O . ASN A 1 213 ? -31.122 -7.792 43.147 1.00 89.00 213 ASN A O 1
ATOM 1789 N N . PHE A 1 214 ? -31.742 -7.175 45.215 1.00 89.88 214 PHE A N 1
ATOM 1790 C CA . PHE A 1 214 ? -33.044 -7.829 45.215 1.00 89.88 214 PHE A CA 1
ATOM 1791 C C . PHE A 1 214 ? -34.174 -6.800 45.251 1.00 89.88 214 PHE A C 1
ATOM 1793 O O . PHE A 1 214 ? -34.659 -6.404 46.305 1.00 89.88 214 PHE A O 1
ATOM 1800 N N . ARG A 1 215 ? -34.660 -6.405 44.071 1.00 87.50 215 ARG A N 1
ATOM 1801 C CA . ARG A 1 215 ? -35.813 -5.503 43.974 1.00 87.50 215 ARG A CA 1
ATOM 1802 C C . ARG A 1 215 ? -37.080 -6.180 44.509 1.00 87.50 215 ARG A C 1
ATOM 1804 O O . ARG A 1 215 ? -37.441 -7.271 44.050 1.00 87.50 215 ARG A O 1
ATOM 1811 N N . ILE A 1 216 ? -37.754 -5.515 45.446 1.00 87.94 216 ILE A N 1
ATOM 1812 C CA . ILE A 1 216 ? -39.065 -5.925 45.957 1.00 87.94 216 ILE A CA 1
ATOM 1813 C C . ILE A 1 216 ? -40.107 -5.764 44.826 1.00 87.94 216 ILE A C 1
ATOM 1815 O O . ILE A 1 216 ? -40.151 -4.706 44.192 1.00 87.94 216 ILE A O 1
ATOM 1819 N N . PRO A 1 217 ? -40.927 -6.789 44.525 1.00 89.44 217 PRO A N 1
ATOM 1820 C CA . PRO A 1 217 ? -42.020 -6.682 43.562 1.00 89.44 217 PRO A CA 1
ATOM 1821 C C . PRO A 1 217 ? -43.026 -5.598 43.968 1.00 89.44 217 PRO A C 1
ATOM 1823 O O . PRO A 1 217 ? -43.402 -5.522 45.133 1.00 89.44 217 PRO A O 1
ATOM 1826 N N . GLY A 1 218 ? -43.516 -4.796 43.018 1.00 84.31 218 GLY A N 1
ATOM 1827 C CA . GLY A 1 218 ? -44.444 -3.691 43.319 1.00 84.31 218 GLY A CA 1
ATOM 1828 C C . GLY A 1 218 ? -45.792 -4.127 43.912 1.00 84.31 218 GLY A C 1
ATOM 1829 O O . GLY A 1 218 ? -46.476 -3.331 44.540 1.00 84.31 218 GLY A O 1
ATOM 1830 N N . ASN A 1 219 ? -46.163 -5.398 43.754 1.00 85.81 219 ASN A N 1
ATOM 1831 C CA . ASN A 1 219 ? -47.358 -5.997 44.348 1.00 85.81 219 ASN A CA 1
ATOM 1832 C C . ASN A 1 219 ? -47.117 -6.609 45.743 1.00 85.81 219 ASN A C 1
ATOM 1834 O O . ASN A 1 219 ? -48.050 -7.158 46.332 1.00 85.81 219 ASN A O 1
ATOM 1838 N N . HIS A 1 220 ? -45.892 -6.556 46.273 1.00 85.50 220 HIS A N 1
ATOM 1839 C CA . HIS A 1 220 ? -45.602 -7.038 47.618 1.00 85.50 220 HIS A CA 1
ATOM 1840 C C . HIS A 1 220 ? -46.247 -6.112 48.655 1.00 85.50 220 HIS A C 1
ATOM 1842 O O . HIS A 1 220 ? -45.939 -4.924 48.725 1.00 85.50 220 HIS A O 1
ATOM 1848 N N . LYS A 1 221 ? -47.129 -6.671 49.487 1.00 83.19 221 LYS A N 1
ATOM 1849 C CA . LYS A 1 221 ? -47.700 -5.985 50.647 1.00 83.19 221 LYS A CA 1
ATOM 1850 C C . LYS A 1 221 ? -47.068 -6.551 51.908 1.00 83.19 221 LYS A C 1
ATOM 1852 O O . LYS A 1 221 ? -47.149 -7.756 52.137 1.00 83.19 221 LYS A O 1
ATOM 1857 N N . ARG A 1 222 ? -46.473 -5.669 52.711 1.00 83.19 222 ARG A N 1
ATOM 1858 C CA . ARG A 1 222 ? -45.898 -6.011 54.012 1.00 83.19 222 ARG A CA 1
ATOM 1859 C C . ARG A 1 222 ? -46.999 -6.552 54.929 1.00 83.19 222 ARG A C 1
ATOM 1861 O O . ARG A 1 222 ? -48.026 -5.900 55.119 1.00 83.19 222 ARG A O 1
ATOM 1868 N N . THR A 1 223 ? -46.786 -7.742 55.474 1.00 84.88 223 THR A N 1
ATOM 1869 C CA . THR A 1 223 ? -47.739 -8.462 56.331 1.00 84.88 223 THR A CA 1
ATOM 1870 C C . THR A 1 223 ? -47.399 -8.362 57.815 1.00 84.88 223 THR A C 1
ATOM 1872 O O . THR A 1 223 ? -48.304 -8.415 58.641 1.00 84.88 223 THR A O 1
ATOM 1875 N N . ILE A 1 224 ? -46.123 -8.185 58.161 1.00 85.19 224 ILE A N 1
ATOM 1876 C CA . ILE A 1 224 ? -45.629 -8.086 59.537 1.00 85.19 224 ILE A CA 1
ATOM 1877 C C . ILE A 1 224 ? -45.568 -6.615 59.937 1.00 85.19 224 ILE A C 1
ATOM 1879 O O . ILE A 1 224 ? -44.703 -5.860 59.477 1.00 85.19 224 ILE A O 1
ATOM 1883 N N . LYS A 1 225 ? -46.475 -6.186 60.813 1.00 86.38 225 LYS A N 1
ATOM 1884 C CA . LYS A 1 225 ? -46.512 -4.819 61.344 1.00 86.38 225 LYS A CA 1
ATOM 1885 C C . LYS A 1 225 ? -45.486 -4.646 62.464 1.00 86.38 225 LYS A C 1
ATOM 1887 O O . LYS A 1 225 ? -44.982 -5.606 63.036 1.00 86.38 225 LYS A O 1
ATOM 1892 N N . HIS A 1 226 ? -45.182 -3.392 62.801 1.00 85.94 226 HIS A N 1
ATOM 1893 C CA . HIS A 1 226 ? -44.297 -3.081 63.929 1.00 85.94 226 HIS A CA 1
ATOM 1894 C C . HIS A 1 226 ? -44.820 -3.677 65.245 1.00 85.94 226 HIS A C 1
ATOM 1896 O O . HIS A 1 226 ? -44.062 -4.289 65.988 1.00 85.94 226 HIS A O 1
ATOM 1902 N N . GLN A 1 227 ? -46.128 -3.537 65.491 1.00 84.50 227 GLN A N 1
ATOM 1903 C CA . GLN A 1 227 ? -46.794 -4.072 66.681 1.00 84.50 227 GLN A CA 1
ATOM 1904 C C . GLN A 1 227 ? -46.578 -5.581 66.827 1.00 84.50 227 GLN A C 1
ATOM 1906 O O . GLN A 1 227 ? -46.244 -6.027 67.917 1.00 84.50 227 GLN A O 1
ATOM 1911 N N . ASP A 1 228 ? -46.670 -6.342 65.732 1.00 83.94 228 ASP A N 1
ATOM 1912 C CA . ASP A 1 228 ? -46.471 -7.796 65.746 1.00 83.94 228 ASP A CA 1
ATOM 1913 C C . ASP A 1 228 ? -45.067 -8.166 66.264 1.00 83.94 228 ASP A C 1
ATOM 1915 O O . ASP A 1 228 ? -44.919 -9.072 67.081 1.00 83.94 228 ASP A O 1
ATOM 1919 N N . ILE A 1 229 ? -44.037 -7.410 65.859 1.00 85.56 229 ILE A N 1
ATOM 1920 C CA . ILE A 1 229 ? -42.646 -7.614 66.301 1.00 85.56 229 ILE A CA 1
ATOM 1921 C C . ILE A 1 229 ? -42.486 -7.290 67.792 1.00 85.56 229 ILE A C 1
ATOM 1923 O O . ILE A 1 229 ? -41.822 -8.030 68.515 1.00 85.56 229 ILE A O 1
ATOM 1927 N N . ILE A 1 230 ? -43.102 -6.206 68.272 1.00 84.50 230 ILE A N 1
ATOM 1928 C CA . ILE A 1 230 ? -43.071 -5.836 69.696 1.00 84.50 230 ILE A CA 1
ATOM 1929 C C . ILE A 1 230 ? -43.809 -6.875 70.552 1.00 84.50 230 ILE A C 1
ATOM 1931 O O . ILE A 1 230 ? -43.342 -7.235 71.635 1.00 84.50 230 ILE A O 1
ATOM 1935 N N . TYR A 1 231 ? -44.938 -7.399 70.070 1.00 83.81 231 TYR A N 1
ATOM 1936 C CA . TYR A 1 231 ? -45.674 -8.455 70.763 1.00 83.81 231 TYR A CA 1
ATOM 1937 C C . TYR A 1 231 ? -44.867 -9.748 70.859 1.00 83.81 231 TYR A C 1
ATOM 1939 O O . TYR A 1 231 ? -44.763 -10.294 71.956 1.00 83.81 231 TYR A O 1
ATOM 1947 N N . ALA A 1 232 ? -44.222 -10.165 69.766 1.00 83.69 232 ALA A N 1
ATOM 1948 C CA . ALA A 1 232 ? -43.328 -11.321 69.761 1.00 83.69 232 ALA A CA 1
ATOM 1949 C C . ALA A 1 232 ? -42.173 -11.163 70.767 1.00 83.69 232 ALA A C 1
ATOM 1951 O O . ALA A 1 232 ? -41.894 -12.074 71.528 1.00 83.69 232 ALA A O 1
ATOM 1952 N N . LEU A 1 233 ? -41.554 -9.981 70.865 1.00 83.50 233 LEU A N 1
ATOM 1953 C CA . LEU A 1 233 ? -40.467 -9.742 71.829 1.00 83.50 233 LEU A CA 1
ATOM 1954 C C . LEU A 1 233 ? -40.915 -9.708 73.294 1.00 83.50 233 LEU A C 1
ATOM 1956 O O . LEU A 1 233 ? -40.116 -9.998 74.182 1.00 83.50 233 LEU A O 1
ATOM 1960 N N . SER A 1 234 ? -42.153 -9.286 73.550 1.00 81.25 234 SER A N 1
ATOM 1961 C CA . SER A 1 234 ? -42.686 -9.078 74.902 1.00 81.25 234 SER A CA 1
ATOM 1962 C C . SER A 1 234 ? -43.427 -10.291 75.473 1.00 81.25 234 SER A C 1
ATOM 1964 O O . SER A 1 234 ? -43.878 -10.230 76.616 1.00 81.25 234 SER A O 1
ATOM 1966 N N . GLY A 1 235 ? -43.591 -11.369 74.696 1.00 68.56 235 GLY A N 1
ATOM 1967 C CA . GLY A 1 235 ? -44.286 -12.589 75.120 1.00 68.56 235 GLY A CA 1
ATOM 1968 C C . GLY A 1 235 ? -45.798 -12.427 75.346 1.00 68.56 235 GLY A C 1
ATOM 1969 O O . GLY A 1 235 ? -46.434 -13.296 75.945 1.00 68.56 235 GLY A O 1
ATOM 1970 N N . LYS A 1 236 ? -46.412 -11.318 74.899 1.00 64.62 236 LYS A N 1
ATOM 1971 C CA . LYS A 1 236 ? -47.858 -11.068 75.061 1.00 64.62 236 LYS A CA 1
ATOM 1972 C C . LYS A 1 236 ? -48.666 -11.817 73.986 1.00 64.62 236 LYS A C 1
ATOM 1974 O O . LYS A 1 236 ? -48.496 -11.580 72.796 1.00 64.62 236 LYS A O 1
ATOM 1979 N N . LYS A 1 237 ? -49.603 -12.674 74.419 1.00 52.91 237 LYS A N 1
ATOM 1980 C CA . LYS A 1 237 ? -50.390 -13.662 73.633 1.00 52.91 237 LYS A CA 1
ATOM 1981 C C . LYS A 1 237 ? -51.318 -13.147 72.508 1.00 52.91 237 LYS A C 1
ATOM 1983 O O . LYS A 1 237 ? -52.055 -13.952 71.951 1.00 52.91 237 LYS A O 1
ATOM 1988 N N . ASN A 1 238 ? -51.287 -11.873 72.115 1.00 53.75 238 ASN A N 1
ATOM 1989 C CA . ASN A 1 238 ? -52.055 -11.391 70.951 1.00 53.75 238 ASN A CA 1
ATOM 1990 C C . ASN A 1 238 ? -51.227 -11.487 69.657 1.00 53.75 238 ASN A C 1
ATOM 1992 O O . ASN A 1 238 ? -50.992 -10.498 68.964 1.00 53.75 238 ASN A O 1
ATOM 1996 N N . LEU A 1 239 ? -50.761 -12.695 69.333 1.00 58.50 239 LEU A N 1
ATOM 1997 C CA . LEU A 1 239 ? -50.107 -12.979 68.056 1.00 58.50 239 LEU A CA 1
ATOM 1998 C C . LEU A 1 239 ? -51.176 -13.104 66.962 1.00 58.50 239 LEU A C 1
ATOM 2000 O O . LEU A 1 239 ? -51.658 -14.193 66.670 1.00 58.50 239 LEU A O 1
ATOM 2004 N N . SER A 1 240 ? -51.543 -11.987 66.333 1.00 58.69 240 SER A N 1
ATOM 2005 C CA . SER A 1 240 ? -52.394 -12.017 65.130 1.00 58.69 240 SER A CA 1
ATOM 2006 C C . SER A 1 240 ? -51.652 -12.527 63.887 1.00 58.69 240 SER A C 1
ATOM 2008 O O . SER A 1 240 ? -52.291 -12.829 62.881 1.00 58.69 240 SER A O 1
ATOM 2010 N N . ASN A 1 241 ? -50.314 -12.617 63.917 1.00 66.12 241 ASN A N 1
ATOM 2011 C CA . ASN A 1 241 ? -49.511 -13.029 62.767 1.00 66.12 241 ASN A CA 1
ATOM 2012 C C . ASN A 1 241 ? -48.879 -14.420 62.980 1.00 66.12 241 ASN A C 1
ATOM 2014 O O . ASN A 1 241 ? -47.989 -14.550 63.821 1.00 66.12 241 ASN A O 1
ATOM 2018 N N . PRO A 1 242 ? -49.260 -15.446 62.192 1.00 69.44 242 PRO A N 1
ATOM 2019 C CA . PRO A 1 242 ? -48.786 -16.824 62.366 1.00 69.44 242 PRO A CA 1
ATOM 2020 C C . PRO A 1 242 ? -47.310 -17.030 61.989 1.00 69.44 242 PRO A C 1
ATOM 2022 O O . PRO A 1 242 ? -46.795 -18.137 62.108 1.00 69.44 242 PRO A O 1
ATOM 2025 N N . ARG A 1 243 ? -46.628 -15.993 61.485 1.00 71.19 243 ARG A N 1
ATOM 2026 C CA . ARG A 1 243 ? -45.228 -16.058 61.039 1.00 71.19 243 ARG A CA 1
ATOM 2027 C C . ARG A 1 243 ? -44.211 -15.638 62.104 1.00 71.19 243 ARG A C 1
ATOM 2029 O O . ARG A 1 243 ? -43.024 -15.620 61.798 1.00 71.19 243 ARG A O 1
ATOM 2036 N N . LEU A 1 244 ? -44.655 -15.253 63.302 1.00 71.56 244 LEU A N 1
ATOM 2037 C CA . LEU A 1 244 ? -43.783 -14.818 64.395 1.00 71.56 244 LEU A CA 1
ATOM 2038 C C . LEU A 1 244 ? -43.795 -15.832 65.539 1.00 71.56 244 LEU A C 1
ATOM 2040 O O . LEU A 1 244 ? -44.854 -16.369 65.865 1.00 71.56 244 LEU A O 1
ATOM 2044 N N . ILE A 1 245 ? -42.635 -16.059 66.157 1.00 66.00 245 ILE A N 1
ATOM 2045 C CA . ILE A 1 245 ? -42.502 -16.923 67.340 1.00 66.00 245 ILE A CA 1
ATOM 2046 C C . ILE A 1 245 ? -42.340 -16.036 68.594 1.00 66.00 245 ILE A C 1
ATOM 2048 O O . ILE A 1 245 ? -41.605 -15.046 68.513 1.00 66.00 245 ILE A O 1
ATOM 2052 N N . PRO A 1 246 ? -43.054 -16.325 69.704 1.00 56.34 246 PRO A N 1
ATOM 2053 C CA . PRO A 1 246 ? -42.898 -15.622 70.984 1.00 56.34 246 PRO A CA 1
ATOM 2054 C C . PRO A 1 246 ? -41.537 -15.846 71.663 1.00 56.34 246 PRO A C 1
ATOM 2056 O O . PRO A 1 246 ? -40.857 -16.849 71.351 1.00 56.34 246 PRO A O 1
#

InterPro domains:
  IPR000305 GIY-YIG endonuclease [PS50164] (19-94)
  IPR000305 GIY-YIG endonuclease [SM00465] (20-121)
  IPR035901 GIY-YIG endonuclease superfamily [G3DSA:3.40.1440.10] (8-100)
  IPR035901 GIY-YIG endonuclease superfamily [SSF82771] (21-93)
  IPR050066 UvrABC system protein C [PTHR30562] (10-129)